Protein AF-W2SN50-F1 (afdb_monomer)

pLDDT: mean 76.22, std 21.52, range [26.75, 98.44]

InterPro domains:
  IPR005049 STELLO-like [PF03385] (80-243)
  IPR005049 STELLO-like [PTHR31362] (1-244)

Mean predicted aligned error: 12.74 Å

Structure (mmCIF, N/CA/C/O backbone):
data_AF-W2SN50-F1
#
_entry.id   AF-W2SN50-F1
#
loop_
_atom_site.group_PDB
_atom_site.id
_atom_site.type_symbol
_atom_site.label_atom_id
_atom_site.label_alt_id
_atom_site.label_comp_id
_atom_site.label_asym_id
_atom_site.label_entity_id
_atom_site.label_seq_id
_atom_site.pdbx_PDB_ins_code
_atom_site.Cartn_x
_atom_site.Cartn_y
_atom_site.Cartn_z
_atom_site.occupancy
_atom_site.B_iso_or_equiv
_atom_site.auth_seq_id
_atom_site.auth_comp_id
_atom_site.auth_asym_id
_atom_site.auth_atom_id
_atom_site.pdbx_PDB_model_num
ATOM 1 N N . MET A 1 1 ? -1.453 -22.561 1.291 1.00 50.31 1 MET A N 1
ATOM 2 C CA . MET A 1 1 ? -1.388 -21.129 1.675 1.00 50.31 1 MET A CA 1
ATOM 3 C C . MET A 1 1 ? -2.471 -20.395 0.893 1.00 50.31 1 MET A C 1
ATOM 5 O O . MET A 1 1 ? -2.644 -20.734 -0.270 1.00 50.31 1 MET A O 1
ATOM 9 N N . ARG A 1 2 ? -3.236 -19.477 1.503 1.00 63.59 2 ARG A N 1
ATOM 10 C CA . ARG A 1 2 ? -4.243 -18.681 0.771 1.00 63.59 2 ARG A CA 1
ATOM 11 C C . ARG A 1 2 ? -3.550 -17.721 -0.207 1.00 63.59 2 ARG A C 1
ATOM 13 O O . ARG A 1 2 ? -2.436 -17.273 0.063 1.00 63.59 2 ARG A O 1
ATOM 20 N N . THR A 1 3 ? -4.190 -17.452 -1.341 1.00 82.56 3 THR A N 1
ATOM 21 C CA . THR A 1 3 ? -3.720 -16.479 -2.337 1.00 82.56 3 THR A CA 1
ATOM 22 C C . THR A 1 3 ? -3.660 -15.084 -1.720 1.00 82.56 3 THR A C 1
ATOM 24 O O . THR A 1 3 ? -4.579 -14.706 -0.994 1.00 82.56 3 THR A O 1
ATOM 27 N N . ALA A 1 4 ? -2.594 -14.331 -2.006 1.00 89.31 4 ALA A N 1
ATOM 28 C CA . ALA A 1 4 ? -2.445 -12.954 -1.544 1.00 89.31 4 ALA A CA 1
ATOM 29 C C . ALA A 1 4 ? -3.613 -12.077 -2.027 1.00 89.31 4 ALA A C 1
ATOM 31 O O . ALA A 1 4 ? -4.100 -12.228 -3.154 1.00 89.31 4 ALA A O 1
ATOM 32 N N . VAL A 1 5 ? -4.072 -11.170 -1.163 1.00 93.75 5 VAL A N 1
ATOM 33 C CA . VAL A 1 5 ? -5.227 -10.300 -1.450 1.00 93.75 5 VAL A CA 1
ATOM 34 C C . VAL A 1 5 ? -4.862 -9.093 -2.298 1.00 93.75 5 VAL A C 1
ATOM 36 O O . VAL A 1 5 ? -5.756 -8.491 -2.883 1.00 93.75 5 VAL A O 1
ATOM 39 N N . VAL A 1 6 ? -3.576 -8.765 -2.387 1.00 96.00 6 VAL A N 1
ATOM 40 C CA . VAL A 1 6 ? -3.037 -7.826 -3.369 1.00 96.00 6 VAL A CA 1
ATOM 41 C C . VAL A 1 6 ? -1.980 -8.558 -4.174 1.00 96.00 6 VAL A C 1
ATOM 43 O O . VAL A 1 6 ? -1.107 -9.221 -3.609 1.00 96.00 6 VAL A O 1
ATOM 46 N N . GLN A 1 7 ? -2.100 -8.482 -5.490 1.00 94.50 7 GLN A N 1
ATOM 47 C CA . GLN A 1 7 ? -1.254 -9.203 -6.429 1.00 94.50 7 GLN A CA 1
ATOM 48 C C . GLN A 1 7 ? -0.756 -8.203 -7.455 1.00 94.50 7 GLN A C 1
ATOM 50 O O . GLN A 1 7 ? -1.551 -7.700 -8.241 1.00 94.50 7 GLN A O 1
ATOM 55 N N . HIS A 1 8 ? 0.530 -7.897 -7.421 1.00 94.69 8 HIS A N 1
ATOM 56 C CA . HIS A 1 8 ? 1.171 -7.017 -8.383 1.00 94.69 8 HIS A CA 1
ATOM 57 C C . HIS A 1 8 ? 1.949 -7.873 -9.382 1.00 94.69 8 HIS A C 1
ATOM 59 O O . HIS A 1 8 ? 2.772 -8.694 -8.978 1.00 94.69 8 HIS A O 1
ATOM 65 N N . GLY A 1 9 ? 1.650 -7.748 -10.670 1.00 92.00 9 GLY A N 1
ATOM 66 C CA . GLY A 1 9 ? 2.419 -8.397 -11.727 1.00 92.00 9 GLY A CA 1
ATOM 67 C C . GLY A 1 9 ? 3.546 -7.487 -12.196 1.00 92.00 9 GLY A C 1
ATOM 68 O O . GLY A 1 9 ? 3.322 -6.302 -12.430 1.00 92.00 9 GLY A O 1
ATOM 69 N N . LEU A 1 10 ? 4.742 -8.041 -12.381 1.00 89.81 10 LEU A N 1
ATOM 70 C CA . LEU A 1 10 ? 5.838 -7.286 -12.982 1.00 89.81 10 LEU A CA 1
ATOM 71 C C . LEU A 1 10 ? 5.524 -6.930 -14.446 1.00 89.81 10 LE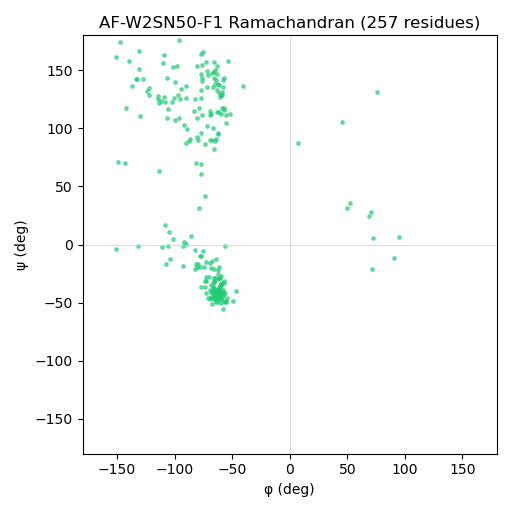U A C 1
ATOM 73 O O . LEU A 1 10 ? 4.707 -7.569 -15.116 1.00 89.81 10 LEU A O 1
ATOM 77 N N . ILE A 1 11 ? 6.178 -5.888 -14.945 1.00 87.19 11 ILE A N 1
ATOM 78 C CA . ILE A 1 11 ? 5.966 -5.364 -16.294 1.00 87.19 11 ILE A CA 1
ATOM 79 C C . ILE A 1 11 ? 7.299 -5.394 -17.042 1.00 87.19 11 ILE A C 1
ATOM 81 O O . ILE A 1 11 ? 8.335 -5.023 -16.499 1.00 87.19 11 ILE A O 1
ATOM 85 N N . HIS A 1 12 ? 7.273 -5.865 -18.286 1.00 84.81 12 HIS A N 1
ATOM 86 C CA . HIS A 1 12 ? 8.409 -5.800 -19.206 1.00 84.81 12 HIS A CA 1
ATOM 87 C C . HIS A 1 12 ? 8.532 -4.409 -19.855 1.00 84.81 12 HIS A C 1
ATOM 89 O O . HIS A 1 12 ? 7.517 -3.739 -20.080 1.00 84.81 12 HIS A O 1
ATOM 95 N N . ASN A 1 13 ? 9.753 -4.050 -20.259 1.00 74.88 13 ASN A N 1
ATOM 96 C CA . ASN A 1 13 ? 10.161 -2.866 -21.037 1.00 74.88 13 ASN A CA 1
ATOM 97 C C . ASN A 1 13 ? 10.105 -1.501 -20.326 1.00 74.88 13 ASN A C 1
ATOM 99 O O . ASN A 1 13 ? 10.689 -0.521 -20.778 1.00 74.88 13 ASN A O 1
ATOM 103 N N . ASP A 1 14 ? 9.330 -1.388 -19.259 1.00 73.19 14 ASP A N 1
ATOM 104 C CA . ASP A 1 14 ? 9.320 -0.214 -18.388 1.00 73.19 14 ASP A CA 1
ATOM 105 C C . ASP A 1 14 ? 8.984 -0.728 -16.992 1.00 73.19 14 ASP A C 1
ATOM 107 O O . ASP A 1 14 ? 7.831 -0.632 -16.558 1.00 73.19 14 ASP A O 1
ATOM 111 N N . PRO A 1 15 ? 9.936 -1.442 -16.367 1.00 71.88 15 PRO A N 1
ATOM 112 C CA . PRO A 1 15 ? 9.669 -2.133 -15.126 1.00 71.88 15 PRO A CA 1
ATOM 113 C C . PRO A 1 15 ? 9.368 -1.127 -14.015 1.00 71.88 15 PRO A C 1
ATOM 115 O O . PRO A 1 15 ? 9.912 -0.022 -13.985 1.00 71.88 15 PRO A O 1
ATOM 118 N N . ASP A 1 16 ? 8.515 -1.532 -13.076 1.00 72.75 16 ASP A N 1
ATOM 119 C CA . ASP A 1 16 ? 8.100 -0.721 -11.927 1.00 72.75 16 ASP A CA 1
ATOM 120 C C . ASP A 1 16 ? 9.194 -0.678 -10.848 1.00 72.75 16 ASP A C 1
ATOM 122 O O . ASP A 1 16 ? 9.028 -1.131 -9.716 1.00 72.75 16 ASP A O 1
ATOM 126 N N . VAL A 1 17 ? 10.350 -0.159 -11.246 1.00 75.88 17 VAL A N 1
ATOM 127 C CA . VAL A 1 17 ? 11.553 0.029 -10.436 1.00 75.88 17 VAL A CA 1
ATOM 128 C C . VAL A 1 17 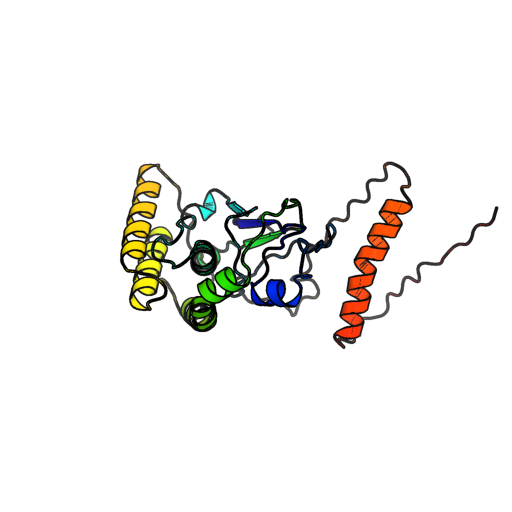? 11.765 1.513 -10.159 1.00 75.88 17 VAL A C 1
ATOM 130 O O . VAL A 1 17 ? 11.164 2.386 -10.795 1.00 75.88 17 VAL A O 1
ATOM 133 N N . ASP A 1 18 ? 12.590 1.813 -9.161 1.00 76.38 18 ASP A N 1
ATOM 134 C CA . ASP A 1 18 ? 12.780 3.184 -8.717 1.00 76.38 18 ASP A CA 1
ATOM 135 C C . ASP A 1 18 ? 13.392 4.074 -9.825 1.00 76.38 18 ASP A C 1
ATOM 137 O O . ASP A 1 18 ? 14.101 3.592 -10.718 1.00 76.38 18 ASP A O 1
ATOM 141 N N . PRO A 1 19 ? 13.142 5.396 -9.793 1.00 77.00 19 PRO A N 1
ATOM 142 C CA . PRO A 1 19 ? 13.662 6.298 -10.810 1.00 77.00 19 PRO A CA 1
ATOM 143 C C . PRO A 1 19 ? 15.189 6.348 -10.863 1.00 77.00 19 PRO A C 1
ATOM 145 O O . PRO A 1 19 ? 15.722 6.669 -11.918 1.00 77.00 19 PRO A O 1
ATOM 148 N N . ILE A 1 20 ? 15.906 6.041 -9.771 1.00 80.81 20 ILE A N 1
ATOM 149 C CA . ILE A 1 20 ? 17.376 6.016 -9.782 1.00 80.81 20 ILE A CA 1
ATOM 150 C C . ILE A 1 20 ? 17.840 4.839 -10.636 1.00 80.81 20 ILE A C 1
ATOM 152 O O . ILE A 1 20 ? 18.677 5.031 -11.515 1.00 80.81 20 ILE A O 1
ATOM 156 N N . PHE A 1 21 ? 17.260 3.653 -10.447 1.00 80.62 21 PHE A N 1
ATOM 157 C CA . PHE A 1 21 ? 17.523 2.501 -11.301 1.00 80.62 21 PHE A CA 1
ATOM 158 C C . PHE A 1 21 ? 17.252 2.840 -12.770 1.00 80.62 21 PHE A C 1
ATOM 160 O O . PHE A 1 21 ? 18.136 2.651 -13.606 1.00 80.62 21 PHE A O 1
ATOM 167 N N . ARG A 1 22 ? 16.087 3.425 -13.081 1.00 77.88 22 ARG A N 1
ATOM 168 C CA . ARG A 1 22 ? 15.735 3.817 -14.459 1.00 77.88 22 ARG A CA 1
ATOM 169 C C . ARG A 1 22 ? 16.701 4.859 -15.020 1.00 77.88 22 ARG A C 1
ATOM 171 O O . ARG A 1 22 ? 17.106 4.736 -16.164 1.00 77.88 22 ARG A O 1
ATOM 178 N N . LEU A 1 23 ? 17.129 5.849 -14.235 1.00 78.44 23 LEU A N 1
ATOM 179 C CA . LEU A 1 23 ? 18.115 6.852 -14.662 1.00 78.44 23 LEU A CA 1
ATOM 180 C C . LEU A 1 23 ? 19.499 6.249 -14.931 1.00 78.44 23 LEU A C 1
ATOM 182 O O . LEU A 1 23 ? 20.178 6.681 -15.860 1.00 78.44 23 LEU A O 1
ATOM 186 N N . LEU A 1 24 ? 19.919 5.265 -14.132 1.00 79.38 24 LEU A N 1
ATOM 187 C CA . LEU A 1 24 ? 21.201 4.579 -14.306 1.00 79.38 24 LEU A CA 1
ATOM 188 C C . LEU A 1 24 ? 21.209 3.637 -15.521 1.00 79.38 24 LEU A C 1
ATOM 190 O O . LEU A 1 24 ? 22.271 3.434 -16.106 1.00 79.38 24 LEU A O 1
ATOM 194 N N . HIS A 1 25 ? 20.047 3.094 -15.902 1.00 73.56 25 HIS A N 1
ATOM 195 C CA . HIS A 1 25 ? 19.907 2.090 -16.967 1.00 73.56 25 HIS A CA 1
ATOM 196 C C . HIS A 1 25 ? 19.199 2.610 -18.226 1.00 73.56 25 HIS A C 1
ATOM 198 O O . HIS A 1 25 ? 19.095 1.889 -19.216 1.00 73.56 25 HIS A O 1
ATOM 204 N N . ALA A 1 26 ? 18.749 3.867 -18.237 1.00 67.62 26 ALA A N 1
ATOM 205 C CA . ALA A 1 26 ? 18.189 4.499 -19.421 1.00 67.62 26 ALA A CA 1
ATOM 206 C C . ALA A 1 26 ? 19.283 4.677 -20.479 1.00 67.62 26 ALA A C 1
ATOM 208 O O . ALA A 1 26 ? 20.076 5.624 -20.441 1.00 67.62 26 ALA A O 1
ATOM 209 N N . GLU A 1 27 ? 19.312 3.788 -21.471 1.00 58.53 27 GLU A N 1
ATOM 210 C CA . GLU A 1 27 ? 20.026 4.080 -22.705 1.00 58.53 27 GLU A CA 1
ATOM 211 C C . GLU A 1 27 ? 19.443 5.359 -23.314 1.00 58.53 27 GLU A C 1
ATOM 213 O O . GLU A 1 27 ? 18.230 5.553 -23.375 1.00 58.53 27 GLU A O 1
ATOM 218 N N . LYS A 1 28 ? 20.317 6.265 -23.767 1.00 52.34 28 LYS A N 1
ATOM 219 C CA . LYS A 1 28 ? 19.990 7.665 -24.097 1.00 52.34 28 LYS A CA 1
ATOM 220 C C . LYS A 1 28 ? 18.870 7.893 -25.133 1.00 52.34 28 LYS A C 1
ATOM 222 O O . LYS A 1 28 ? 18.598 9.059 -25.415 1.00 52.34 28 LYS A O 1
ATOM 227 N N . LYS A 1 29 ? 18.238 6.870 -25.728 1.00 50.19 29 LYS A N 1
ATOM 228 C CA . LYS A 1 29 ? 17.191 7.036 -26.759 1.00 50.19 29 LYS A CA 1
ATOM 229 C C . LYS A 1 29 ? 16.113 5.951 -26.864 1.00 50.19 29 LYS A C 1
ATOM 231 O O . LYS A 1 29 ? 15.200 6.140 -27.666 1.00 50.19 29 LYS A O 1
ATOM 236 N N . THR A 1 30 ? 16.155 4.866 -26.106 1.00 48.84 30 THR A N 1
ATOM 237 C CA . THR A 1 30 ? 15.174 3.779 -26.243 1.00 48.84 30 THR A CA 1
ATOM 238 C C . THR A 1 30 ? 14.673 3.372 -24.875 1.00 48.84 30 THR A C 1
ATOM 240 O O . THR A 1 30 ? 15.417 3.387 -23.900 1.00 48.84 30 THR A O 1
ATOM 243 N N . SER A 1 31 ? 13.381 3.060 -24.808 1.00 54.06 31 SER A N 1
ATOM 244 C CA . SER A 1 31 ? 12.810 2.306 -23.698 1.00 54.06 31 SER A CA 1
ATOM 245 C C . SER A 1 31 ? 13.745 1.186 -23.289 1.00 54.06 31 SER A C 1
ATOM 247 O O . SER A 1 31 ? 14.304 0.532 -24.169 1.00 54.06 31 SER A O 1
ATOM 249 N N . THR A 1 32 ? 13.935 0.993 -21.990 1.00 56.50 32 THR A N 1
ATOM 250 C CA . THR A 1 32 ? 14.772 -0.096 -21.510 1.00 56.50 32 THR A CA 1
ATOM 251 C C . THR A 1 32 ? 14.169 -1.403 -22.028 1.00 56.50 32 THR A C 1
ATOM 253 O O . THR A 1 32 ? 13.038 -1.727 -21.699 1.00 56.50 32 THR A O 1
ATOM 256 N N . ASP A 1 33 ? 14.875 -2.173 -22.861 1.00 64.50 33 ASP A N 1
ATOM 257 C CA . ASP A 1 33 ? 14.455 -3.537 -23.252 1.00 64.50 33 ASP A CA 1
ATOM 258 C C . ASP A 1 33 ? 14.677 -4.514 -22.075 1.00 64.50 33 ASP A C 1
ATOM 260 O O . ASP A 1 33 ? 15.193 -5.624 -22.206 1.00 64.50 33 ASP A O 1
ATOM 264 N N . GLU A 1 34 ? 14.337 -4.063 -20.869 1.00 71.69 34 GLU A N 1
ATOM 265 C CA . GLU A 1 34 ? 14.484 -4.810 -19.638 1.00 71.69 34 GLU A CA 1
ATOM 266 C C . GLU A 1 34 ? 13.340 -5.805 -19.521 1.00 71.69 34 GLU A C 1
ATOM 268 O O . GLU A 1 34 ? 12.156 -5.460 -19.421 1.00 71.69 34 GLU A O 1
ATOM 273 N N . GLU A 1 35 ? 13.714 -7.079 -19.515 1.00 79.94 35 GLU A N 1
ATOM 274 C CA . GLU A 1 35 ? 12.786 -8.176 -19.345 1.00 79.94 35 GLU A CA 1
ATOM 275 C C . GLU A 1 35 ? 13.053 -8.914 -18.034 1.00 79.94 35 GLU A C 1
ATOM 277 O O . GLU A 1 35 ? 14.165 -9.363 -17.755 1.00 79.94 35 GLU A O 1
ATOM 282 N N . PHE A 1 36 ? 12.004 -9.084 -17.228 1.00 81.19 36 PHE A N 1
ATOM 283 C CA . PHE A 1 36 ? 12.056 -9.981 -16.081 1.00 81.19 36 PHE A CA 1
ATOM 284 C C . PHE A 1 36 ? 11.948 -11.444 -16.522 1.00 81.19 36 PHE A C 1
ATOM 286 O O . PHE A 1 36 ? 11.352 -11.777 -17.546 1.00 81.19 36 PHE A O 1
ATOM 293 N N . ASN A 1 37 ? 12.481 -12.347 -15.703 1.00 80.75 37 ASN A N 1
ATOM 294 C CA . ASN A 1 37 ? 12.351 -13.778 -15.939 1.00 80.75 37 ASN A CA 1
ATOM 295 C C . ASN A 1 37 ? 10.893 -14.234 -15.720 1.00 80.75 37 ASN A C 1
ATOM 297 O O . ASN A 1 37 ? 10.392 -14.220 -14.596 1.00 80.75 37 ASN A O 1
ATOM 301 N N . VAL A 1 38 ? 10.232 -14.693 -16.786 1.00 81.44 38 VAL A N 1
ATOM 302 C CA . VAL A 1 38 ? 8.859 -15.242 -16.758 1.00 81.44 38 VAL A CA 1
ATOM 303 C C . VAL A 1 38 ? 8.720 -16.503 -15.897 1.00 81.44 38 VAL A C 1
ATOM 305 O O . VAL A 1 38 ? 7.628 -16.815 -15.433 1.00 81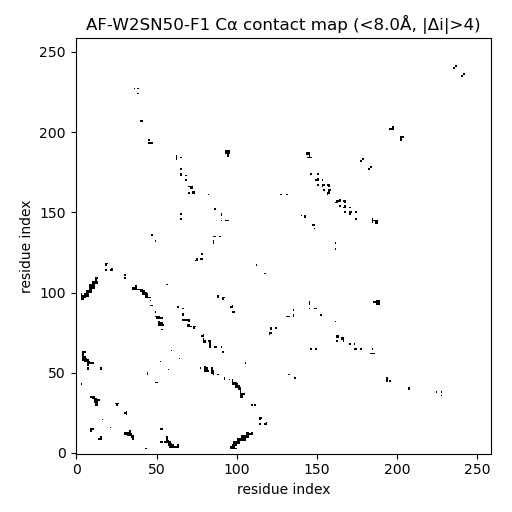.44 38 VAL A O 1
ATOM 308 N N . MET A 1 39 ? 9.824 -17.214 -15.652 1.00 78.12 39 MET A N 1
ATOM 309 C CA . MET A 1 39 ? 9.889 -18.403 -14.799 1.00 78.12 39 MET A CA 1
ATOM 310 C C . MET A 1 39 ? 10.244 -18.072 -13.342 1.00 78.12 39 MET A C 1
ATOM 312 O O . MET A 1 39 ? 10.409 -18.993 -12.537 1.00 78.12 39 MET A O 1
ATOM 316 N N . ALA A 1 40 ? 10.403 -16.789 -12.989 1.00 77.94 40 ALA A N 1
ATOM 317 C CA . ALA A 1 40 ? 10.666 -16.398 -11.610 1.00 77.94 40 ALA A CA 1
ATOM 318 C C . ALA A 1 40 ? 9.551 -16.922 -10.683 1.00 77.94 40 ALA A C 1
ATOM 320 O O . ALA A 1 40 ? 8.384 -16.973 -11.070 1.00 77.94 40 ALA A O 1
ATOM 321 N N . PRO A 1 41 ? 9.862 -17.346 -9.451 1.00 78.06 41 PRO A N 1
ATOM 322 C CA . PRO A 1 41 ? 8.819 -17.702 -8.502 1.00 78.06 41 PRO A CA 1
ATOM 323 C C . PRO A 1 41 ? 8.074 -16.447 -8.031 1.00 78.06 41 PRO A C 1
ATOM 325 O O . PRO A 1 41 ? 8.668 -15.387 -7.843 1.00 78.06 41 PRO A O 1
ATOM 328 N N . THR A 1 42 ? 6.772 -16.579 -7.766 1.00 83.38 42 THR A N 1
ATOM 329 C CA . THR A 1 42 ? 6.000 -15.535 -7.078 1.00 83.38 42 THR A CA 1
ATOM 330 C C . THR A 1 42 ? 6.602 -15.253 -5.702 1.00 83.38 42 THR A C 1
ATOM 332 O O . THR A 1 42 ? 6.744 -16.166 -4.883 1.00 83.38 42 THR A O 1
ATOM 335 N N . VAL A 1 43 ? 6.870 -13.982 -5.412 1.00 86.94 43 VAL A N 1
ATOM 336 C CA . VAL A 1 43 ? 7.348 -13.531 -4.100 1.00 86.94 43 VAL A CA 1
ATOM 337 C C . VAL A 1 43 ? 6.154 -13.072 -3.276 1.00 86.94 43 VAL A C 1
ATOM 339 O O . VAL A 1 43 ? 5.389 -12.220 -3.713 1.00 86.94 43 VAL A O 1
ATOM 342 N N . VAL A 1 44 ? 5.972 -13.629 -2.080 1.00 87.44 44 VAL A N 1
ATOM 343 C CA . VAL A 1 44 ? 4.912 -13.210 -1.150 1.00 87.44 44 VAL A CA 1
ATOM 344 C C . VAL A 1 44 ? 5.564 -12.549 0.048 1.00 87.44 44 VAL A C 1
ATOM 346 O O . VAL A 1 44 ? 6.395 -13.167 0.709 1.00 87.44 44 VAL A O 1
ATOM 349 N N . LEU A 1 45 ? 5.177 -11.310 0.333 1.00 86.38 45 LEU A N 1
ATOM 350 C CA . LEU A 1 45 ? 5.717 -10.579 1.469 1.00 86.38 45 LEU A CA 1
ATOM 351 C C . LEU A 1 45 ? 5.076 -11.076 2.758 1.00 86.38 45 LEU A C 1
ATOM 353 O O . LEU A 1 45 ? 3.852 -11.139 2.869 1.00 86.38 45 LEU A O 1
ATOM 357 N N . GLY A 1 46 ? 5.918 -11.458 3.713 1.00 81.62 46 GLY A N 1
ATOM 358 C CA . GLY A 1 46 ? 5.480 -11.799 5.058 1.00 81.62 46 GLY A CA 1
ATOM 359 C C . GLY A 1 46 ? 5.166 -10.550 5.877 1.00 81.62 46 GLY A C 1
ATOM 360 O O . GLY A 1 46 ? 5.600 -9.441 5.567 1.00 81.62 46 GLY A O 1
ATOM 361 N N . LYS A 1 47 ? 4.446 -10.743 6.981 1.00 83.38 47 LYS A N 1
ATOM 362 C CA . LYS A 1 47 ? 4.162 -9.671 7.937 1.00 83.38 47 LYS A CA 1
ATOM 363 C C . LYS A 1 47 ? 5.462 -9.074 8.482 1.00 83.38 47 LYS A C 1
ATOM 365 O O . LYS A 1 47 ? 6.339 -9.800 8.939 1.00 83.38 47 LYS A O 1
ATOM 370 N N . GLY A 1 48 ? 5.545 -7.745 8.457 1.00 83.81 48 GLY A N 1
ATOM 371 C CA . GLY A 1 48 ? 6.743 -6.989 8.844 1.00 83.81 48 GLY A CA 1
ATOM 372 C C . GLY A 1 48 ? 7.702 -6.711 7.682 1.00 83.81 48 GLY A C 1
ATOM 373 O O . GLY A 1 48 ? 8.580 -5.866 7.813 1.00 83.81 48 GLY A O 1
ATOM 374 N N . THR A 1 49 ? 7.506 -7.344 6.525 1.00 88.81 49 THR A N 1
ATOM 375 C CA . THR A 1 49 ? 8.218 -7.007 5.291 1.00 88.81 49 THR A CA 1
ATOM 376 C C . THR A 1 49 ? 7.380 -6.034 4.473 1.00 88.81 49 THR A C 1
ATOM 378 O O . THR A 1 49 ? 6.183 -6.247 4.294 1.00 88.81 49 THR A O 1
ATOM 381 N N . TYR A 1 50 ? 8.004 -4.973 3.966 1.00 91.19 50 TYR A N 1
ATOM 382 C CA . TYR A 1 50 ? 7.332 -3.975 3.145 1.00 91.19 50 TYR A CA 1
ATOM 383 C C . TYR A 1 50 ? 8.040 -3.823 1.803 1.00 91.19 50 TYR A C 1
ATOM 385 O O . TYR A 1 50 ? 9.252 -3.635 1.766 1.00 91.19 50 TYR A O 1
ATOM 393 N N . SER A 1 51 ? 7.276 -3.839 0.716 1.00 92.00 51 SER A N 1
ATOM 394 C CA . SER A 1 51 ? 7.720 -3.354 -0.592 1.00 92.00 51 SER A CA 1
ATOM 395 C C . SER A 1 51 ? 6.592 -2.546 -1.219 1.00 92.00 51 SER A C 1
ATOM 397 O O . SER A 1 51 ? 5.431 -2.956 -1.111 1.00 92.00 51 SER A O 1
ATOM 399 N N . PRO A 1 52 ? 6.866 -1.385 -1.822 1.00 91.81 52 PRO A N 1
ATOM 400 C CA . PRO A 1 52 ? 5.830 -0.646 -2.516 1.00 91.81 52 PRO A CA 1
ATOM 401 C C . PRO A 1 52 ? 5.439 -1.321 -3.834 1.00 91.81 52 PRO A C 1
ATOM 403 O O . PRO A 1 52 ? 6.207 -2.082 -4.415 1.00 91.81 52 PRO A O 1
ATOM 406 N N . TRP A 1 53 ? 4.227 -1.035 -4.298 1.00 91.69 53 TRP A N 1
ATOM 407 C CA . TRP A 1 53 ? 3.742 -1.399 -5.629 1.00 91.69 53 TRP A CA 1
ATOM 408 C C . TRP A 1 53 ? 2.927 -0.238 -6.191 1.00 91.69 53 TRP A C 1
ATOM 410 O O . TRP A 1 53 ? 2.402 0.590 -5.443 1.00 91.69 53 TRP A O 1
ATOM 420 N N . ASN A 1 54 ? 2.780 -0.169 -7.506 1.00 88.31 54 ASN A N 1
ATOM 421 C CA . ASN A 1 54 ? 1.921 0.838 -8.114 1.00 88.31 54 ASN A CA 1
ATOM 422 C C . ASN A 1 54 ? 0.521 0.281 -8.415 1.00 88.31 54 ASN A C 1
ATOM 424 O O . ASN A 1 54 ? 0.219 -0.897 -8.212 1.00 88.31 54 ASN A O 1
ATOM 428 N N . SER A 1 55 ? -0.369 1.140 -8.892 1.00 88.69 55 SER A N 1
ATOM 429 C CA . SER A 1 55 ? -1.716 0.729 -9.291 1.00 88.69 55 SER A CA 1
ATOM 430 C C . SER A 1 55 ? -1.756 0.028 -10.658 1.00 88.69 55 SER A C 1
ATOM 432 O O . SER A 1 55 ? -2.787 -0.539 -11.021 1.00 88.69 55 SER A O 1
ATOM 434 N N . GLN A 1 56 ? -0.660 0.043 -11.421 1.00 87.06 56 GLN A N 1
ATOM 435 C CA . GLN A 1 56 ? -0.562 -0.648 -12.703 1.00 87.06 56 GLN A CA 1
ATOM 436 C C . GLN A 1 56 ? -0.377 -2.147 -12.471 1.00 87.06 56 GLN A C 1
ATOM 438 O O . GLN A 1 56 ? 0.299 -2.573 -11.542 1.00 87.06 56 GLN A O 1
ATOM 443 N N . ASN A 1 57 ? -1.030 -2.959 -13.304 1.00 92.00 57 ASN A N 1
ATOM 444 C CA . ASN A 1 57 ? -0.932 -4.419 -13.241 1.00 92.00 57 ASN A CA 1
ATOM 445 C C . ASN A 1 57 ? -1.147 -5.019 -11.830 1.00 92.00 57 ASN A C 1
ATOM 447 O O . ASN A 1 57 ? -0.567 -6.046 -11.475 1.00 92.00 57 ASN A O 1
ATOM 451 N N . THR A 1 58 ? -1.986 -4.368 -11.016 1.00 94.25 58 THR A N 1
ATOM 452 C CA . THR A 1 58 ? -2.271 -4.787 -9.642 1.00 94.25 58 THR A CA 1
ATOM 453 C C . THR A 1 58 ? -3.720 -5.232 -9.506 1.00 94.25 58 THR A C 1
ATOM 455 O O . THR A 1 58 ? -4.658 -4.468 -9.732 1.00 94.25 58 THR A O 1
ATOM 458 N N . LEU A 1 59 ? -3.910 -6.476 -9.077 1.00 94.69 59 LEU A N 1
ATOM 459 C CA . LEU A 1 59 ? -5.205 -7.052 -8.752 1.00 94.69 59 LEU A CA 1
ATOM 460 C C . LEU A 1 59 ? -5.456 -6.975 -7.243 1.00 94.69 59 LEU A C 1
ATOM 462 O O . LEU A 1 59 ? -4.661 -7.454 -6.431 1.00 94.69 59 LEU A O 1
ATOM 466 N N . PHE A 1 60 ? -6.618 -6.437 -6.876 1.00 95.31 60 PHE A N 1
ATOM 467 C CA . PHE A 1 60 ? -7.094 -6.389 -5.498 1.00 95.31 60 PHE A CA 1
ATOM 468 C C . PHE A 1 60 ? -8.255 -7.363 -5.309 1.00 95.31 60 PHE A C 1
ATOM 470 O O . PHE A 1 60 ? -9.296 -7.269 -5.960 1.00 95.31 60 PHE A O 1
ATOM 477 N N . SER A 1 61 ? -8.103 -8.293 -4.372 1.00 95.25 61 SER A N 1
ATOM 478 C CA . SER A 1 61 ? -9.213 -9.093 -3.868 1.00 95.25 61 SER A CA 1
ATOM 479 C C . SER A 1 61 ? -10.210 -8.194 -3.145 1.00 95.25 61 SER A C 1
ATOM 481 O O . SER A 1 61 ? -9.816 -7.231 -2.485 1.00 95.25 61 SER A O 1
ATOM 483 N N . ARG A 1 62 ? -11.495 -8.579 -3.158 1.00 95.44 62 ARG A N 1
ATOM 484 C CA . ARG A 1 62 ? -12.557 -7.886 -2.413 1.00 95.44 62 ARG A CA 1
ATOM 485 C C . ARG A 1 62 ? -12.137 -7.584 -0.977 1.00 95.44 62 ARG A C 1
ATOM 487 O O . ARG A 1 62 ? -12.384 -6.490 -0.508 1.00 95.44 62 ARG A O 1
ATOM 494 N N . ARG A 1 63 ? -11.434 -8.505 -0.308 1.00 94.50 63 ARG A N 1
ATOM 495 C CA . ARG A 1 63 ? -10.984 -8.354 1.089 1.00 94.50 63 ARG A CA 1
ATOM 496 C C . ARG A 1 63 ? -10.030 -7.175 1.324 1.00 94.50 63 ARG A C 1
ATOM 498 O O . ARG A 1 63 ? -9.900 -6.759 2.468 1.00 94.50 63 ARG A O 1
ATOM 505 N N . ALA A 1 64 ? -9.391 -6.645 0.283 1.00 96.44 64 ALA A N 1
ATOM 506 C CA . ALA A 1 64 ? -8.477 -5.508 0.347 1.00 96.44 64 ALA A CA 1
ATOM 507 C C . ALA A 1 64 ? -9.117 -4.183 -0.111 1.00 96.44 64 ALA A C 1
ATOM 509 O O . ALA A 1 64 ? -8.436 -3.168 -0.168 1.00 96.44 64 ALA A O 1
ATOM 510 N N . PHE A 1 65 ? -10.418 -4.132 -0.427 1.00 97.44 65 PHE A N 1
ATOM 511 C CA . PHE A 1 65 ? -11.024 -2.918 -1.001 1.00 97.44 65 PHE A CA 1
ATOM 512 C C . PHE A 1 65 ? -10.933 -1.688 -0.093 1.00 97.44 65 PHE A C 1
ATOM 514 O O . PHE A 1 65 ? -10.800 -0.560 -0.563 1.00 97.44 65 PHE A O 1
ATOM 521 N N . PHE A 1 66 ? -10.909 -1.895 1.220 1.00 97.38 66 PHE A N 1
ATOM 522 C CA . PHE A 1 66 ? -10.723 -0.815 2.185 1.00 97.38 66 PHE A CA 1
ATOM 523 C C . PHE A 1 66 ? -9.352 -0.116 2.095 1.00 97.38 66 PHE A C 1
ATOM 525 O O . PHE A 1 66 ? -9.203 0.972 2.641 1.00 97.38 66 PHE A O 1
ATOM 532 N N . THR A 1 67 ? -8.387 -0.678 1.358 1.00 97.19 67 THR A N 1
ATOM 533 C CA . THR A 1 67 ? -7.058 -0.093 1.122 1.00 97.19 67 THR A CA 1
ATOM 534 C C . THR A 1 67 ? -6.886 0.506 -0.282 1.00 97.19 67 THR A C 1
ATOM 536 O O . THR A 1 67 ? -5.760 0.803 -0.675 1.00 97.19 67 THR A O 1
ATOM 539 N N . LEU A 1 68 ? -7.964 0.648 -1.066 1.00 96.25 68 LEU A N 1
ATOM 540 C CA . LEU A 1 68 ? -7.916 1.159 -2.448 1.00 96.25 68 LEU A CA 1
ATOM 541 C C . LEU A 1 68 ? -7.787 2.682 -2.562 1.00 96.25 68 LEU A C 1
ATOM 543 O O . LEU A 1 68 ? -7.587 3.192 -3.661 1.00 96.25 68 LEU A O 1
ATOM 547 N N . TYR A 1 69 ? -7.924 3.411 -1.456 1.00 96.12 69 TYR A N 1
ATOM 548 C CA . TYR A 1 69 ? -7.811 4.863 -1.470 1.00 96.12 69 TYR A CA 1
ATOM 549 C C . TYR A 1 69 ? -6.426 5.308 -1.965 1.00 96.12 69 TYR A C 1
ATOM 551 O O . TYR A 1 69 ? -5.409 4.882 -1.418 1.00 96.12 69 TYR A O 1
ATOM 559 N N . LEU A 1 70 ? -6.396 6.189 -2.966 1.00 95.56 70 LEU A N 1
ATOM 560 C CA . LEU A 1 70 ? -5.178 6.840 -3.440 1.00 95.56 70 LEU A CA 1
ATOM 561 C C . LEU A 1 70 ? -5.086 8.257 -2.858 1.00 95.56 70 LEU A C 1
ATOM 563 O O . LEU A 1 70 ? -6.033 9.028 -3.029 1.00 95.56 70 LEU A O 1
ATOM 567 N N . PRO A 1 71 ? -3.969 8.615 -2.197 1.00 94.88 71 PRO A N 1
ATOM 568 C CA . PRO A 1 71 ? -3.789 9.943 -1.628 1.00 94.88 71 PRO A CA 1
ATOM 569 C C . PRO A 1 71 ? -3.857 11.058 -2.673 1.00 94.88 71 PRO A C 1
ATOM 571 O O . PRO A 1 71 ? -3.141 11.023 -3.671 1.00 94.88 71 PRO A O 1
ATOM 574 N N . ILE A 1 72 ? -4.682 12.072 -2.415 1.00 95.81 72 ILE A N 1
ATOM 575 C CA . ILE A 1 72 ? -4.911 13.216 -3.309 1.00 95.81 72 ILE A CA 1
ATOM 576 C C . ILE A 1 72 ? -3.995 14.400 -3.004 1.00 95.81 72 ILE A C 1
ATOM 578 O O . ILE A 1 72 ? -3.852 15.283 -3.844 1.00 95.81 72 ILE A O 1
ATOM 582 N N . THR A 1 73 ? -3.388 14.449 -1.813 1.00 94.75 73 THR A N 1
ATOM 583 C CA . THR A 1 73 ? -2.420 15.508 -1.472 1.00 94.75 73 THR A CA 1
ATOM 584 C C . THR A 1 73 ? -0.976 15.118 -1.782 1.00 94.75 73 THR A C 1
ATOM 586 O O . THR A 1 73 ? -0.064 15.920 -1.578 1.00 94.75 73 THR A O 1
ATOM 589 N N . ALA A 1 74 ? -0.752 13.897 -2.276 1.00 90.31 74 ALA A N 1
ATOM 590 C CA . ALA A 1 74 ? 0.559 13.473 -2.735 1.00 90.31 74 ALA A CA 1
ATOM 591 C C . ALA A 1 74 ? 1.002 14.312 -3.953 1.00 90.31 74 ALA A C 1
ATOM 593 O O . ALA A 1 74 ? 0.184 14.602 -4.827 1.00 90.31 74 ALA A O 1
ATOM 594 N N . PRO A 1 75 ? 2.293 14.674 -4.055 1.00 86.56 75 PRO A N 1
ATOM 595 C CA . PRO A 1 75 ? 2.802 15.538 -5.124 1.00 86.56 75 PRO A CA 1
ATOM 596 C C . PRO A 1 75 ? 2.770 14.886 -6.515 1.00 86.56 75 PRO A C 1
ATOM 598 O O . PRO A 1 75 ? 2.820 15.584 -7.523 1.00 86.56 75 PRO A O 1
ATOM 601 N N . SER A 1 76 ? 2.694 13.555 -6.594 1.00 86.12 76 SER A N 1
ATOM 602 C CA . SER A 1 76 ? 2.579 12.812 -7.850 1.00 86.12 76 SER A CA 1
ATOM 603 C C . SER A 1 76 ? 1.826 11.497 -7.647 1.00 86.12 76 SER A C 1
ATOM 605 O O . SER A 1 76 ? 1.740 10.984 -6.528 1.00 86.12 76 SER A O 1
ATOM 607 N N . SER A 1 77 ? 1.318 10.914 -8.738 1.00 84.31 77 SER A N 1
ATOM 608 C CA . SER A 1 77 ? 0.659 9.599 -8.714 1.00 84.31 77 SER A CA 1
ATOM 609 C C . SER A 1 77 ? 1.587 8.487 -8.216 1.00 84.31 77 SER A C 1
ATOM 611 O O . SER A 1 77 ? 1.143 7.587 -7.512 1.00 84.31 77 SER A O 1
ATOM 613 N N . TRP A 1 78 ? 2.883 8.582 -8.522 1.00 83.38 78 TRP A N 1
ATOM 614 C CA . TRP A 1 78 ? 3.910 7.660 -8.038 1.00 83.38 78 TRP A CA 1
ATOM 615 C C . TRP A 1 78 ? 4.044 7.715 -6.516 1.00 83.38 78 TRP A C 1
ATOM 617 O O . TRP A 1 78 ? 4.025 6.685 -5.845 1.00 83.38 78 TRP A O 1
ATOM 627 N N . VAL A 1 79 ? 4.114 8.926 -5.955 1.00 88.12 79 VAL A N 1
ATOM 628 C CA . VAL A 1 79 ? 4.185 9.117 -4.500 1.00 88.12 79 VAL A CA 1
ATOM 629 C C . VAL A 1 79 ? 2.882 8.678 -3.825 1.00 88.12 79 VAL A C 1
ATOM 631 O O . VAL A 1 79 ? 2.923 8.085 -2.746 1.00 88.12 79 VAL A O 1
ATOM 634 N N . ALA A 1 80 ? 1.730 8.894 -4.467 1.00 92.31 80 ALA A N 1
ATOM 635 C CA . ALA A 1 80 ? 0.445 8.397 -3.979 1.00 92.31 80 ALA A CA 1
ATOM 636 C C . ALA A 1 80 ? 0.444 6.862 -3.859 1.00 92.31 80 ALA A C 1
ATOM 638 O O . ALA A 1 80 ? 0.071 6.324 -2.816 1.00 92.31 80 ALA A O 1
ATOM 639 N N . ASP A 1 81 ? 0.915 6.161 -4.892 1.00 92.12 81 ASP A N 1
ATOM 640 C CA . ASP A 1 81 ? 1.022 4.701 -4.907 1.00 92.12 81 ASP A CA 1
ATOM 641 C C . ASP A 1 81 ? 2.019 4.158 -3.874 1.00 92.12 81 ASP A C 1
ATOM 643 O O . ASP A 1 81 ? 1.725 3.176 -3.184 1.00 92.12 81 ASP A O 1
ATOM 647 N N . LEU A 1 82 ? 3.162 4.829 -3.714 1.00 90.62 82 LEU A N 1
ATOM 648 C CA . LEU A 1 82 ? 4.175 4.517 -2.706 1.00 90.62 82 LEU A CA 1
ATOM 649 C C . LEU A 1 82 ? 3.574 4.568 -1.292 1.00 90.62 82 LEU A C 1
ATOM 651 O O . LEU A 1 82 ? 3.605 3.578 -0.556 1.00 90.62 82 LEU A O 1
ATOM 655 N N . ILE A 1 83 ? 2.969 5.703 -0.926 1.00 93.50 83 ILE A N 1
ATOM 656 C CA . ILE A 1 83 ? 2.381 5.913 0.405 1.00 93.50 83 ILE A CA 1
ATOM 657 C C . ILE A 1 83 ? 1.205 4.956 0.631 1.00 93.50 83 ILE A C 1
ATOM 659 O O . ILE A 1 83 ? 1.133 4.313 1.684 1.00 93.50 83 ILE A O 1
ATOM 663 N N . ARG A 1 84 ? 0.315 4.800 -0.365 1.00 95.12 84 ARG A N 1
ATOM 664 C CA . ARG A 1 84 ? -0.798 3.838 -0.310 1.00 95.12 84 ARG A CA 1
ATOM 665 C C . ARG A 1 84 ? -0.284 2.427 -0.051 1.00 95.12 84 ARG A C 1
ATOM 667 O O . ARG A 1 84 ? -0.893 1.703 0.730 1.00 95.12 84 ARG A O 1
ATOM 674 N N . SER A 1 85 ? 0.810 2.012 -0.679 1.00 95.25 85 SER A N 1
ATOM 675 C CA . SER A 1 85 ? 1.333 0.650 -0.533 1.00 95.25 85 SER A CA 1
ATOM 676 C C . SER A 1 85 ? 1.810 0.341 0.878 1.00 95.25 85 SER A C 1
ATOM 678 O O . SER A 1 85 ? 1.511 -0.730 1.411 1.00 95.25 85 SER A O 1
ATOM 680 N N . TYR A 1 86 ? 2.504 1.277 1.525 1.00 95.75 86 TYR A N 1
ATOM 681 C CA . TYR A 1 86 ? 2.913 1.113 2.921 1.00 95.75 86 TYR A CA 1
ATOM 682 C C . TYR A 1 86 ? 1.710 1.130 3.870 1.00 95.75 86 TYR A C 1
ATOM 684 O O . TYR A 1 86 ? 1.569 0.239 4.713 1.00 95.75 86 TYR A O 1
ATOM 692 N N . PHE A 1 87 ? 0.801 2.090 3.679 1.00 97.12 87 PHE A N 1
ATOM 693 C CA . PHE A 1 87 ? -0.449 2.187 4.433 1.00 97.12 87 PHE A CA 1
ATOM 694 C C . PHE A 1 87 ? -1.278 0.895 4.334 1.00 97.12 87 PHE A C 1
ATOM 696 O O . PHE A 1 87 ? -1.689 0.327 5.348 1.00 97.12 87 PHE A O 1
ATOM 703 N N . ALA A 1 88 ? -1.463 0.382 3.115 1.00 97.25 88 ALA A N 1
ATOM 704 C CA . ALA A 1 88 ? -2.188 -0.849 2.841 1.00 97.25 88 ALA A CA 1
ATOM 705 C C . ALA A 1 88 ? -1.507 -2.061 3.488 1.00 97.25 88 ALA A C 1
ATOM 707 O O . ALA A 1 88 ? -2.176 -2.808 4.196 1.00 97.25 88 ALA A O 1
ATOM 708 N N . GLN A 1 89 ? -0.191 -2.241 3.315 1.00 96.25 89 GLN A N 1
ATOM 709 C CA . GLN A 1 89 ? 0.544 -3.371 3.905 1.00 96.25 89 GLN A CA 1
ATOM 710 C C . GLN A 1 89 ? 0.357 -3.470 5.409 1.00 96.25 89 GLN A C 1
ATOM 712 O O . GLN A 1 89 ? 0.054 -4.554 5.902 1.00 96.25 89 GLN A O 1
ATOM 717 N N . LYS A 1 90 ? 0.464 -2.356 6.145 1.00 96.06 90 LYS A N 1
ATOM 718 C CA . LYS A 1 90 ? 0.264 -2.396 7.598 1.00 96.06 90 LYS A CA 1
ATOM 719 C C . LYS A 1 90 ? -1.117 -2.937 7.957 1.00 96.06 90 LYS A C 1
ATOM 721 O O . LYS A 1 90 ? -1.234 -3.782 8.843 1.00 96.06 90 LYS A O 1
ATOM 726 N N . LEU A 1 91 ? -2.152 -2.475 7.265 1.00 96.75 91 LEU A N 1
ATOM 727 C CA . LEU A 1 91 ? -3.524 -2.907 7.507 1.00 96.75 91 LEU A CA 1
ATOM 728 C C . LEU A 1 91 ? -3.756 -4.367 7.096 1.00 96.75 91 LEU A C 1
ATOM 730 O O . LEU A 1 91 ? -4.425 -5.104 7.819 1.00 96.75 91 LEU A O 1
ATOM 734 N N . LEU A 1 92 ? -3.170 -4.808 5.981 1.00 95.31 92 LEU A N 1
ATOM 735 C CA . LEU A 1 92 ? -3.222 -6.201 5.530 1.00 95.31 92 LEU A CA 1
ATOM 736 C C . LEU A 1 92 ? -2.538 -7.140 6.535 1.00 95.31 92 LEU A C 1
ATOM 738 O O . LEU A 1 92 ? -3.122 -8.145 6.939 1.00 95.31 92 LEU A O 1
ATOM 742 N N . HIS A 1 93 ? -1.373 -6.750 7.057 1.00 92.62 93 HIS A N 1
ATOM 743 C CA . HIS A 1 93 ? -0.662 -7.479 8.109 1.00 92.62 93 HIS A CA 1
ATOM 744 C C . HIS A 1 93 ? -1.478 -7.629 9.404 1.00 92.62 93 HIS A C 1
ATOM 746 O O . HIS A 1 93 ? -1.266 -8.568 10.176 1.00 92.62 93 HIS A O 1
ATOM 752 N N . MET A 1 94 ? -2.409 -6.711 9.680 1.00 92.25 94 MET A N 1
ATOM 753 C CA . MET A 1 94 ? -3.289 -6.788 10.851 1.00 92.25 94 MET A CA 1
ATOM 754 C C . MET A 1 94 ? -4.444 -7.776 10.679 1.00 92.25 94 MET A C 1
ATOM 756 O O . MET A 1 94 ? -5.025 -8.192 11.678 1.00 92.25 94 MET A O 1
ATOM 760 N N . ILE A 1 95 ? -4.780 -8.156 9.447 1.00 92.50 95 ILE A N 1
ATOM 761 C CA . ILE A 1 95 ? -5.833 -9.133 9.127 1.00 92.50 95 ILE A CA 1
ATOM 762 C C . ILE A 1 95 ? -5.248 -10.470 8.631 1.00 92.50 95 ILE A C 1
ATOM 764 O O . ILE A 1 95 ? -5.973 -11.264 8.035 1.00 92.50 95 ILE A O 1
ATOM 768 N N . ASP A 1 96 ? -3.950 -10.705 8.883 1.00 89.50 96 ASP A N 1
ATOM 769 C CA . ASP A 1 96 ? -3.148 -11.849 8.411 1.00 89.50 96 ASP A CA 1
ATOM 770 C C . ASP A 1 96 ? -3.206 -12.069 6.891 1.00 89.50 96 ASP A C 1
ATOM 772 O O . ASP A 1 96 ? -3.185 -13.198 6.395 1.00 89.50 96 ASP A O 1
ATOM 776 N N . GLU A 1 97 ? -3.272 -10.972 6.141 1.00 90.81 97 GLU A N 1
ATOM 777 C CA . GLU A 1 97 ? -3.214 -10.984 4.688 1.00 90.81 97 GLU A CA 1
ATOM 778 C C . GLU A 1 97 ? -1.912 -10.381 4.171 1.00 90.81 97 GLU A C 1
ATOM 780 O O . GLU A 1 97 ? -1.252 -9.591 4.844 1.00 90.81 97 GLU A O 1
ATOM 785 N N . ASN A 1 98 ? -1.552 -10.774 2.951 1.00 89.75 98 ASN A N 1
ATOM 786 C CA . ASN A 1 98 ? -0.251 -10.479 2.365 1.00 89.75 98 ASN A CA 1
ATOM 787 C C . ASN A 1 98 ? -0.386 -9.910 0.952 1.00 89.75 98 ASN A C 1
ATOM 789 O O . ASN A 1 98 ? -1.436 -10.023 0.306 1.00 89.75 98 ASN A O 1
ATOM 793 N N . VAL A 1 99 ? 0.726 -9.358 0.477 1.00 92.81 99 VAL A N 1
ATOM 794 C CA . VAL A 1 99 ? 0.928 -8.875 -0.891 1.00 92.81 99 VAL A CA 1
ATOM 795 C C . VAL A 1 99 ? 1.846 -9.852 -1.621 1.00 92.81 99 VAL A C 1
ATOM 797 O O . VAL A 1 99 ? 2.764 -10.410 -1.017 1.00 92.81 99 VAL A O 1
ATOM 800 N N . ALA A 1 100 ? 1.592 -10.083 -2.906 1.00 92.00 100 ALA A N 1
ATOM 801 C CA . ALA A 1 100 ? 2.432 -10.926 -3.746 1.00 92.00 100 ALA A CA 1
ATOM 802 C C . ALA A 1 100 ? 2.855 -10.218 -5.033 1.00 92.00 100 ALA A C 1
ATOM 804 O O . ALA A 1 100 ? 2.050 -9.524 -5.650 1.00 92.00 100 ALA A O 1
ATOM 805 N N . PHE A 1 101 ? 4.095 -10.467 -5.440 1.00 91.75 101 PHE A N 1
ATOM 806 C CA . PHE A 1 101 ? 4.703 -10.024 -6.685 1.00 91.75 101 PHE A CA 1
ATOM 807 C C . PHE A 1 101 ? 4.798 -11.224 -7.625 1.00 91.75 101 PHE A C 1
ATOM 809 O O . PHE A 1 101 ? 5.441 -12.228 -7.302 1.00 91.75 101 PHE A O 1
ATOM 816 N N . TYR A 1 102 ? 4.101 -11.147 -8.753 1.00 90.75 102 TYR A N 1
ATOM 817 C CA . TYR A 1 102 ? 4.033 -12.200 -9.758 1.00 90.75 102 TYR A CA 1
ATOM 818 C C . TYR A 1 102 ? 5.015 -11.938 -10.902 1.00 90.75 102 TYR A C 1
ATOM 820 O O . TYR A 1 102 ? 5.326 -10.778 -11.182 1.00 90.75 102 TYR A O 1
ATOM 828 N N . PRO A 1 103 ? 5.469 -13.004 -11.586 1.00 88.50 103 PRO A N 1
ATOM 829 C CA . PRO A 1 103 ? 6.284 -12.888 -12.792 1.00 88.50 103 PRO A CA 1
ATOM 830 C C . PRO A 1 103 ? 5.627 -11.991 -13.836 1.00 88.50 103 PRO A C 1
ATOM 832 O O . PRO A 1 103 ? 4.402 -11.806 -13.808 1.00 88.50 103 PRO A O 1
ATOM 835 N N . PRO A 1 104 ? 6.421 -11.434 -14.759 1.00 88.19 104 PRO A N 1
ATOM 836 C CA . PRO A 1 104 ? 5.892 -10.490 -15.713 1.00 88.19 104 PRO A CA 1
ATOM 837 C C . PRO A 1 104 ? 4.851 -11.142 -16.625 1.00 88.19 104 PRO A C 1
ATOM 839 O O . PRO A 1 104 ? 5.047 -12.230 -17.164 1.00 88.19 104 PRO A O 1
ATOM 842 N N . ASN A 1 105 ? 3.724 -10.460 -16.787 1.00 87.81 105 ASN A N 1
ATOM 843 C CA . ASN A 1 105 ? 2.595 -10.904 -17.610 1.00 87.81 105 ASN A CA 1
ATOM 844 C C . ASN A 1 105 ? 2.086 -9.800 -18.555 1.00 87.81 105 ASN A C 1
ATOM 846 O O . ASN A 1 105 ? 1.167 -10.034 -19.338 1.00 87.81 105 ASN A O 1
ATOM 850 N N . VAL A 1 106 ? 2.685 -8.607 -18.495 1.00 87.44 106 VAL A N 1
ATOM 851 C CA . VAL A 1 106 ? 2.346 -7.449 -19.324 1.00 87.44 106 VAL A CA 1
ATOM 852 C C . VAL A 1 106 ? 3.627 -6.845 -19.897 1.00 87.44 106 VAL A C 1
ATOM 854 O O . VAL A 1 106 ? 4.662 -6.791 -19.235 1.00 87.44 106 VAL A O 1
ATOM 857 N N . ARG A 1 107 ? 3.549 -6.375 -21.145 1.00 84.44 107 ARG A N 1
ATOM 858 C CA . ARG A 1 107 ? 4.572 -5.550 -21.800 1.00 84.44 107 ARG A CA 1
ATOM 859 C C . ARG A 1 107 ? 4.029 -4.141 -21.953 1.00 84.44 107 ARG A C 1
ATOM 861 O O . ARG A 1 107 ? 2.944 -3.963 -22.508 1.00 84.44 107 ARG A O 1
ATOM 868 N N . ARG A 1 108 ? 4.772 -3.142 -21.479 1.00 75.94 108 ARG A N 1
ATOM 869 C CA . ARG A 1 108 ? 4.395 -1.742 -21.671 1.00 75.94 108 ARG A CA 1
ATOM 870 C C . ARG A 1 108 ? 5.000 -1.223 -22.969 1.00 75.94 108 ARG A C 1
ATOM 872 O O . ARG A 1 108 ? 6.201 -1.305 -23.194 1.00 75.94 108 ARG A O 1
ATOM 879 N N . THR A 1 109 ? 4.157 -0.674 -23.836 1.00 70.75 109 THR A N 1
ATOM 880 C CA . THR A 1 109 ? 4.610 0.096 -24.999 1.00 70.75 109 THR A CA 1
ATOM 881 C C . THR A 1 109 ? 4.897 1.515 -24.533 1.00 70.75 109 THR A C 1
ATOM 883 O O . THR A 1 109 ? 3.993 2.209 -24.057 1.00 70.75 109 THR A O 1
ATOM 886 N N . THR A 1 110 ? 6.155 1.927 -24.592 1.00 63.06 110 THR A N 1
ATOM 887 C CA . THR A 1 110 ? 6.630 3.170 -23.986 1.00 63.06 110 THR A CA 1
ATOM 888 C C . THR A 1 110 ? 6.036 4.425 -24.621 1.00 63.06 110 THR A C 1
ATOM 890 O O . THR A 1 110 ? 5.855 4.535 -25.832 1.00 63.06 110 THR A O 1
ATOM 893 N N . LYS A 1 111 ? 5.773 5.416 -23.765 1.00 54.88 111 LYS A N 1
ATOM 894 C CA . LYS A 1 111 ? 5.814 6.837 -24.126 1.00 54.88 111 LYS A CA 1
ATOM 895 C C . LYS A 1 111 ? 7.135 7.400 -23.610 1.00 54.88 111 LYS A C 1
ATOM 897 O O . LYS A 1 111 ? 7.668 6.892 -22.629 1.00 54.88 111 LYS A O 1
ATOM 902 N N . SER A 1 112 ? 7.663 8.441 -24.249 1.00 55.16 112 SER A N 1
ATOM 903 C CA . SER A 1 112 ? 8.815 9.169 -23.713 1.00 55.16 112 SER A CA 1
ATOM 904 C C . SER A 1 112 ? 8.440 9.782 -22.360 1.00 55.16 112 SER A C 1
ATOM 906 O O . SER A 1 112 ? 7.574 10.657 -22.307 1.00 55.16 112 SER A O 1
ATOM 908 N N . HIS A 1 113 ? 9.065 9.309 -21.286 1.00 62.88 113 HIS A N 1
ATOM 909 C CA . HIS A 1 113 ? 8.943 9.876 -19.946 1.00 62.88 113 HIS A CA 1
ATOM 910 C C . HIS A 1 113 ? 10.158 10.764 -19.658 1.00 62.88 113 HIS A C 1
ATOM 912 O O . HIS A 1 113 ? 11.280 10.420 -20.032 1.00 62.88 113 HIS A O 1
ATOM 918 N N . ASP A 1 114 ? 9.942 11.905 -19.004 1.00 72.38 114 ASP A N 1
ATOM 919 C CA . ASP A 1 114 ? 11.033 12.709 -18.450 1.00 72.38 114 ASP A CA 1
ATOM 920 C C . ASP A 1 114 ? 11.457 12.096 -17.108 1.00 72.38 114 ASP A C 1
ATOM 922 O O . ASP A 1 114 ? 10.872 12.368 -16.059 1.00 72.38 114 ASP A O 1
ATOM 926 N N . LEU A 1 115 ? 12.455 11.212 -17.164 1.00 73.81 115 LEU A N 1
ATOM 927 C CA . LEU A 1 115 ? 12.948 10.471 -16.001 1.00 73.81 115 LEU A CA 1
ATOM 928 C C . LEU A 1 115 ? 13.527 11.389 -14.913 1.00 73.81 115 LEU A C 1
ATOM 930 O O . LEU A 1 115 ? 13.464 11.050 -13.732 1.00 73.81 115 LEU A O 1
ATOM 934 N N . LEU A 1 116 ? 14.079 12.549 -15.292 1.00 76.31 116 LEU A N 1
ATOM 935 C CA . LEU A 1 116 ? 14.615 13.517 -14.333 1.00 76.31 116 LEU A CA 1
ATOM 936 C C . LEU A 1 116 ? 13.478 14.189 -13.567 1.00 76.31 116 LEU A C 1
ATOM 938 O O . LEU A 1 116 ? 13.521 14.226 -12.339 1.00 76.31 116 LEU A O 1
ATOM 942 N N . ALA A 1 117 ? 12.431 14.628 -14.267 1.00 74.00 117 ALA A N 1
ATOM 943 C CA . ALA A 1 117 ? 11.243 15.182 -13.622 1.00 74.00 117 ALA A CA 1
ATOM 944 C C . ALA A 1 117 ? 10.551 14.153 -12.704 1.00 74.00 117 ALA A C 1
ATOM 946 O O . ALA A 1 117 ? 10.086 14.498 -11.615 1.00 74.00 117 ALA A O 1
ATOM 947 N N . GLU A 1 118 ? 10.513 12.875 -13.103 1.00 72.06 118 GLU A N 1
ATOM 948 C CA . GLU A 1 118 ? 9.983 11.790 -12.264 1.00 72.06 118 GLU A CA 1
ATOM 949 C C . GLU A 1 118 ? 10.816 11.571 -10.993 1.00 72.06 118 GLU A C 1
ATOM 951 O O . GLU A 1 118 ? 10.241 11.406 -9.914 1.00 72.06 118 GLU A O 1
ATOM 956 N N . PHE A 1 119 ? 12.148 11.606 -11.090 1.00 79.88 119 PHE A N 1
ATOM 957 C CA . PHE A 1 119 ? 13.037 11.517 -9.930 1.00 79.88 119 PHE A CA 1
ATOM 958 C C . PHE A 1 119 ? 12.882 12.721 -8.992 1.00 79.88 119 PHE A C 1
ATOM 960 O O . PHE A 1 119 ? 12.704 12.545 -7.784 1.00 79.88 119 PHE A O 1
ATOM 967 N N . GLU A 1 120 ? 12.893 13.941 -9.533 1.00 77.81 120 GLU A N 1
ATOM 968 C CA . GLU A 1 120 ? 12.732 15.170 -8.749 1.00 77.81 120 GLU A CA 1
ATOM 969 C C . GLU A 1 120 ? 11.401 15.184 -7.989 1.00 77.81 120 GLU A C 1
ATOM 971 O O . GLU A 1 120 ? 11.374 15.503 -6.799 1.00 77.81 120 GLU A O 1
ATOM 976 N N . GLY A 1 121 ? 10.316 14.745 -8.635 1.00 74.06 121 GLY A N 1
ATOM 977 C CA . GLY A 1 121 ? 8.994 14.635 -8.017 1.00 74.06 121 GLY A CA 1
ATOM 978 C C . GLY A 1 121 ? 8.878 13.563 -6.925 1.00 74.06 121 GLY A C 1
ATOM 979 O O . GLY A 1 121 ? 7.904 13.569 -6.171 1.00 74.06 121 GLY A O 1
ATOM 980 N N . GLN A 1 122 ? 9.843 12.643 -6.822 1.00 75.25 122 GLN A N 1
ATOM 981 C CA . GLN A 1 122 ? 9.856 11.565 -5.826 1.00 75.25 122 GLN A CA 1
ATOM 982 C C . GLN A 1 122 ? 10.898 11.763 -4.723 1.00 75.25 122 GLN A C 1
ATOM 984 O O . GLN A 1 122 ? 10.785 11.134 -3.671 1.00 75.25 122 GLN A O 1
ATOM 989 N N . ARG A 1 123 ? 11.892 12.636 -4.921 1.00 77.62 123 ARG A N 1
ATOM 990 C CA . ARG A 1 123 ? 13.030 12.820 -4.008 1.00 77.62 123 ARG A CA 1
ATOM 991 C C . ARG A 1 123 ? 12.611 12.992 -2.547 1.00 77.62 123 ARG A C 1
ATOM 993 O O . ARG A 1 123 ? 13.124 12.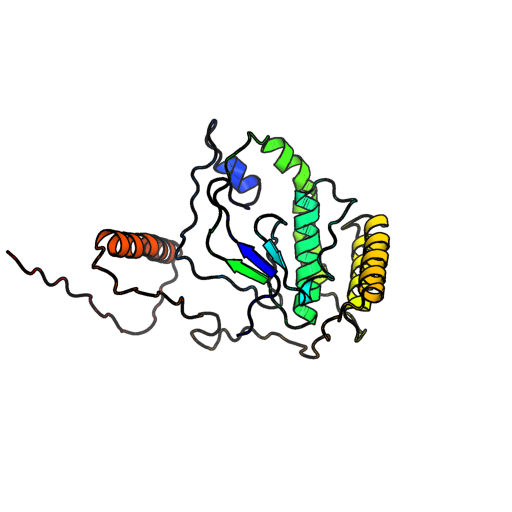304 -1.670 1.00 77.62 123 ARG A O 1
ATOM 1000 N N . ASP A 1 124 ? 11.651 13.870 -2.282 1.00 75.88 124 ASP A N 1
ATOM 1001 C CA . ASP A 1 124 ? 11.220 14.159 -0.911 1.00 75.88 124 ASP A CA 1
ATOM 1002 C C . ASP A 1 124 ? 10.463 12.976 -0.282 1.00 75.88 124 ASP A C 1
ATOM 1004 O O . ASP A 1 124 ? 10.511 12.781 0.932 1.00 75.88 124 ASP A O 1
ATOM 1008 N N . ALA A 1 125 ? 9.794 12.154 -1.096 1.00 74.38 125 ALA A N 1
ATOM 1009 C CA . ALA A 1 125 ? 9.153 10.925 -0.638 1.00 74.38 125 ALA A CA 1
ATOM 1010 C C . ALA A 1 125 ? 10.186 9.825 -0.343 1.00 74.38 125 ALA A C 1
ATOM 1012 O O . ALA A 1 125 ? 10.045 9.116 0.656 1.00 74.38 125 ALA A O 1
ATOM 1013 N N . PHE A 1 126 ? 11.259 9.736 -1.140 1.00 72.94 126 PHE A N 1
ATOM 1014 C CA . PHE A 1 126 ? 12.394 8.858 -0.848 1.00 72.94 126 PHE A CA 1
ATOM 1015 C C . PHE A 1 126 ? 13.043 9.189 0.498 1.00 72.94 126 PHE A C 1
ATOM 1017 O O . PHE A 1 126 ? 13.462 8.299 1.217 1.00 72.94 126 PHE A O 1
ATOM 1024 N N . LEU A 1 127 ? 13.069 10.446 0.927 1.00 76.81 127 LEU A N 1
ATOM 1025 C CA . LEU A 1 127 ? 13.629 10.774 2.243 1.00 76.81 127 LEU A CA 1
ATOM 1026 C C . LEU A 1 127 ? 12.733 10.342 3.419 1.00 76.81 127 LEU A C 1
ATOM 1028 O O . LEU A 1 127 ? 13.197 10.294 4.555 1.00 76.81 127 LEU A O 1
ATOM 1032 N N . LYS A 1 128 ? 11.460 10.011 3.165 1.00 82.69 128 LYS A N 1
ATOM 1033 C CA . LYS A 1 128 ? 10.462 9.706 4.202 1.00 82.69 128 LYS A CA 1
ATOM 1034 C C . LYS A 1 128 ? 10.141 8.216 4.359 1.00 82.69 128 LYS A C 1
ATOM 1036 O O . LYS A 1 128 ? 9.510 7.860 5.354 1.00 82.69 128 LYS A O 1
ATOM 1041 N N . TYR A 1 129 ? 10.545 7.327 3.439 1.00 85.00 129 TYR A N 1
ATOM 1042 C CA . TYR A 1 129 ? 10.142 5.906 3.510 1.00 85.00 129 TYR A CA 1
ATOM 1043 C C . TYR A 1 129 ? 10.615 5.225 4.798 1.00 85.00 129 TYR A C 1
ATOM 1045 O O . TYR A 1 129 ? 9.878 4.436 5.385 1.00 85.00 129 TYR A O 1
ATOM 1053 N N . GLU A 1 130 ? 11.823 5.546 5.265 1.00 88.19 130 GLU A N 1
ATOM 1054 C CA . GLU A 1 130 ? 12.390 4.933 6.464 1.00 88.19 130 GLU A CA 1
ATOM 1055 C C . GLU A 1 130 ? 11.585 5.327 7.707 1.00 88.19 130 GLU A C 1
ATOM 1057 O O . GLU A 1 130 ? 11.277 4.485 8.551 1.00 88.19 130 GLU A O 1
ATOM 1062 N N . GLU A 1 131 ? 11.183 6.597 7.791 1.00 92.94 131 GLU A N 1
ATOM 1063 C CA . GLU A 1 131 ? 10.337 7.105 8.868 1.00 92.94 131 GLU A CA 1
ATOM 1064 C C . GLU A 1 131 ? 8.948 6.457 8.842 1.00 92.94 131 GLU A C 1
ATOM 1066 O O . GLU A 1 131 ? 8.444 6.039 9.888 1.00 92.94 131 GLU A O 1
ATOM 1071 N N . ILE A 1 132 ? 8.354 6.311 7.651 1.00 94.31 132 ILE A N 1
ATOM 1072 C CA . ILE A 1 132 ? 7.069 5.628 7.468 1.00 94.31 132 ILE A CA 1
ATOM 1073 C C . ILE A 1 132 ? 7.173 4.181 7.950 1.00 94.31 132 ILE A C 1
ATOM 1075 O O . ILE A 1 132 ? 6.343 3.755 8.748 1.00 94.31 132 ILE A O 1
ATOM 1079 N N . ILE A 1 133 ? 8.186 3.427 7.518 1.00 92.94 133 ILE A N 1
ATOM 1080 C CA . ILE A 1 133 ? 8.346 2.016 7.898 1.00 92.94 133 ILE A CA 1
ATOM 1081 C C . ILE A 1 133 ? 8.572 1.884 9.408 1.00 92.94 133 ILE A C 1
ATOM 1083 O O . ILE A 1 133 ? 7.889 1.087 10.047 1.00 92.94 133 ILE A O 1
ATOM 1087 N N . LYS A 1 134 ? 9.452 2.700 10.005 1.00 93.69 134 LYS A N 1
ATOM 1088 C CA . LYS A 1 134 ? 9.686 2.717 11.463 1.00 93.69 134 LYS A CA 1
ATOM 1089 C C . LYS A 1 134 ? 8.410 3.030 12.246 1.00 93.69 134 LYS A C 1
ATOM 1091 O O . LYS A 1 134 ? 8.117 2.402 13.267 1.00 93.69 134 LYS A O 1
ATOM 1096 N N . PHE A 1 135 ? 7.627 3.992 11.766 1.00 95.94 135 PHE A N 1
ATOM 1097 C CA . PHE A 1 135 ? 6.334 4.299 12.360 1.00 95.94 135 PHE A CA 1
ATOM 1098 C C . PHE A 1 135 ? 5.363 3.125 12.228 1.00 95.94 135 PHE A C 1
ATOM 1100 O O . PHE A 1 135 ? 4.763 2.716 13.214 1.00 95.94 135 PHE A O 1
ATOM 1107 N N . LEU A 1 136 ? 5.215 2.567 11.029 1.00 95.44 136 LEU A N 1
ATOM 1108 C CA . LEU A 1 136 ? 4.311 1.454 10.780 1.00 95.44 136 LEU A CA 1
ATOM 1109 C C . LEU A 1 136 ? 4.685 0.219 11.593 1.00 95.44 136 LEU A C 1
ATOM 1111 O O . LEU A 1 136 ? 3.785 -0.480 12.045 1.00 95.44 136 LEU A O 1
ATOM 1115 N N . ASP A 1 137 ? 5.968 -0.055 11.802 1.00 91.19 137 ASP A N 1
ATOM 1116 C CA . ASP A 1 137 ? 6.417 -1.185 12.614 1.00 91.19 137 ASP A CA 1
ATOM 1117 C C . ASP A 1 137 ? 6.008 -1.019 14.087 1.00 91.19 137 ASP A C 1
ATOM 1119 O O . ASP A 1 137 ? 5.419 -1.925 14.674 1.00 91.19 137 ASP A O 1
ATOM 1123 N N . SER A 1 138 ? 6.186 0.186 14.637 1.00 92.00 138 SER A N 1
ATOM 1124 C CA . SER A 1 138 ? 5.820 0.521 16.024 1.00 92.00 138 SER A CA 1
ATOM 1125 C C . SER A 1 138 ? 4.332 0.813 16.252 1.00 92.00 138 SER A C 1
ATOM 1127 O O . SER A 1 138 ? 3.869 0.804 17.392 1.00 92.00 138 SER A O 1
ATOM 1129 N N . TRP A 1 139 ? 3.562 1.089 15.197 1.00 94.94 139 TRP A N 1
ATOM 1130 C CA . TRP A 1 139 ? 2.154 1.446 15.331 1.00 94.94 139 TRP A CA 1
ATOM 1131 C C . TRP A 1 139 ? 1.275 0.222 15.596 1.00 94.94 139 TRP A C 1
ATOM 1133 O O . TRP A 1 139 ? 1.319 -0.778 14.874 1.00 94.94 139 TRP A O 1
ATOM 1143 N N . GLU A 1 140 ? 0.384 0.333 16.576 1.00 91.69 140 GLU A N 1
ATOM 1144 C CA . GLU A 1 140 ? -0.615 -0.682 16.890 1.00 91.69 140 GLU A CA 1
ATOM 1145 C C . GLU A 1 140 ? -2.008 -0.064 17.019 1.00 91.69 140 GLU A C 1
ATOM 1147 O O . GLU A 1 140 ? -2.177 1.082 17.430 1.00 91.69 140 GLU A O 1
ATOM 1152 N N . CYS A 1 141 ? -3.030 -0.858 16.701 1.00 93.69 141 CYS A N 1
ATOM 1153 C CA . CYS A 1 141 ? -4.424 -0.470 16.876 1.00 93.69 141 CYS A CA 1
ATOM 1154 C C . CYS A 1 141 ? -5.095 -1.351 17.928 1.00 93.69 141 CYS A C 1
ATOM 1156 O O . CYS A 1 141 ? -5.141 -2.576 17.784 1.00 93.69 141 CYS A O 1
ATOM 1158 N N . THR A 1 142 ? -5.682 -0.732 18.946 1.00 91.75 142 THR A N 1
ATOM 1159 C CA . THR A 1 142 ? -6.402 -1.423 20.027 1.00 91.75 142 THR A CA 1
ATOM 1160 C C . THR A 1 142 ? -7.831 -1.815 19.643 1.00 91.75 142 THR A C 1
ATOM 1162 O O . THR A 1 142 ? -8.411 -2.714 20.250 1.00 91.75 142 THR A O 1
ATOM 1165 N N . HIS A 1 143 ? -8.398 -1.190 18.607 1.00 93.69 143 HIS A N 1
ATOM 1166 C CA . HIS A 1 143 ? -9.747 -1.492 18.136 1.00 93.69 143 HIS A CA 1
ATOM 1167 C C . HIS A 1 143 ? -9.820 -2.859 17.436 1.00 93.69 143 HIS A C 1
ATOM 1169 O O . HIS A 1 143 ? -8.857 -3.336 16.827 1.00 93.69 143 HIS A O 1
ATOM 1175 N N . LYS A 1 144 ? -10.991 -3.500 17.546 1.00 92.06 144 LYS A N 1
ATOM 1176 C CA . LYS A 1 144 ? -11.279 -4.805 16.924 1.00 92.06 144 LYS A CA 1
ATOM 1177 C C . LYS A 1 144 ? -11.567 -4.687 15.427 1.00 92.06 144 LYS A C 1
ATOM 1179 O O . LYS A 1 144 ? -11.174 -5.561 14.660 1.00 92.06 144 LYS A O 1
ATOM 1184 N N . GLU A 1 145 ? -12.242 -3.613 15.029 1.00 95.19 145 GLU A N 1
ATOM 1185 C CA . GLU A 1 145 ? -12.661 -3.375 13.650 1.00 95.19 145 GLU A CA 1
ATOM 1186 C C . GLU A 1 145 ? -11.520 -2.778 12.822 1.00 95.19 145 GLU A C 1
ATOM 1188 O O . GLU A 1 145 ? -10.969 -1.724 13.160 1.00 95.19 145 GLU A O 1
ATOM 1193 N N . ILE A 1 146 ? -11.186 -3.427 11.702 1.00 96.88 146 ILE A N 1
ATOM 1194 C CA . ILE A 1 146 ? -10.134 -2.936 10.801 1.00 96.88 146 ILE A CA 1
ATOM 1195 C C . ILE A 1 146 ? -10.526 -1.608 10.142 1.00 96.88 146 ILE A C 1
ATOM 1197 O O . ILE A 1 146 ? -9.656 -0.782 9.872 1.00 96.88 146 ILE A O 1
ATOM 1201 N N . SER A 1 147 ? -11.823 -1.358 9.938 1.00 97.56 147 SER A N 1
ATOM 1202 C CA . SER A 1 147 ? -12.341 -0.090 9.414 1.00 97.56 147 SER A CA 1
ATOM 1203 C C . SER A 1 147 ? -11.981 1.082 10.332 1.00 97.56 147 SER A C 1
ATOM 1205 O O . SER A 1 147 ? -11.433 2.081 9.870 1.00 97.56 147 SER A O 1
ATOM 1207 N N . THR A 1 148 ? -12.173 0.929 11.647 1.00 97.69 148 THR A N 1
ATOM 1208 C CA . THR A 1 148 ? -11.763 1.928 12.645 1.00 97.69 148 THR A CA 1
ATOM 1209 C C . THR A 1 148 ? -10.250 2.123 12.649 1.00 97.69 148 THR A C 1
ATOM 1211 O O . THR A 1 148 ? -9.777 3.257 12.617 1.00 97.69 148 THR A O 1
ATOM 1214 N N . CYS A 1 149 ? -9.476 1.033 12.625 1.00 97.94 149 CYS A N 1
ATOM 1215 C CA . CYS A 1 149 ? -8.017 1.117 12.555 1.00 97.94 149 CYS A CA 1
ATOM 1216 C C . CYS A 1 149 ? -7.525 1.831 11.289 1.00 97.94 149 CYS A C 1
ATOM 1218 O O . CYS A 1 149 ? -6.550 2.569 11.354 1.00 97.94 149 CYS A O 1
ATOM 1220 N N . THR A 1 150 ? -8.217 1.652 10.162 1.00 98.31 150 THR A N 1
ATOM 1221 C CA . THR A 1 150 ? -7.893 2.314 8.890 1.00 98.31 150 THR A CA 1
ATOM 1222 C C . THR A 1 150 ? -8.030 3.831 9.012 1.00 98.31 150 THR A C 1
ATOM 1224 O O . THR A 1 150 ? -7.117 4.563 8.638 1.00 98.31 150 THR A O 1
ATOM 1227 N N . VAL A 1 151 ? -9.128 4.312 9.606 1.00 98.44 151 VAL A N 1
ATOM 1228 C CA . VAL A 1 151 ? -9.344 5.750 9.834 1.00 98.44 151 VAL A CA 1
ATOM 1229 C C . VAL A 1 151 ? -8.342 6.313 10.848 1.00 98.44 151 VAL A C 1
ATOM 1231 O O . VAL A 1 151 ? -7.787 7.387 10.628 1.00 98.44 151 VAL A O 1
ATOM 1234 N N . LEU A 1 152 ? -8.062 5.591 11.937 1.00 98.38 152 LEU A N 1
ATOM 1235 C CA . LEU A 1 152 ? -7.088 6.028 12.943 1.00 98.38 152 LEU A CA 1
ATOM 1236 C C . LEU A 1 152 ? -5.673 6.124 12.369 1.00 98.38 152 LEU A C 1
ATOM 1238 O O . LEU A 1 152 ? -5.005 7.136 12.568 1.00 98.38 152 LEU A O 1
ATOM 1242 N N . LEU A 1 153 ? -5.238 5.110 11.617 1.00 98.38 153 LEU A N 1
ATOM 1243 C CA . LEU A 1 153 ? -3.946 5.138 10.935 1.00 98.38 153 LEU A CA 1
ATOM 1244 C C . LEU A 1 153 ? -3.864 6.332 9.985 1.00 98.38 153 LEU A C 1
ATOM 1246 O O . LEU A 1 153 ? -2.833 6.993 9.913 1.00 98.38 153 LEU A O 1
ATOM 1250 N N . ALA A 1 154 ? -4.965 6.643 9.299 1.00 98.31 154 ALA A N 1
ATOM 1251 C CA . ALA A 1 154 ? -4.999 7.748 8.362 1.00 98.31 154 ALA A CA 1
ATOM 1252 C C . ALA A 1 154 ? -4.845 9.121 9.025 1.00 98.31 154 ALA A C 1
ATOM 1254 O O . ALA A 1 154 ? -4.148 10.000 8.509 1.00 98.31 154 ALA A O 1
ATOM 1255 N N . VAL A 1 155 ? -5.454 9.290 10.198 1.00 98.31 155 VAL A N 1
ATOM 1256 C CA . VAL A 1 155 ? -5.274 10.479 11.034 1.00 98.31 155 VAL A CA 1
ATOM 1257 C C . VAL A 1 155 ? -3.826 10.587 11.520 1.00 98.31 155 VAL A C 1
ATOM 1259 O O . VAL A 1 155 ? -3.249 11.670 11.454 1.00 98.31 155 VAL A O 1
ATOM 1262 N N . GLU A 1 156 ? -3.208 9.488 11.957 1.00 98.12 156 GLU A N 1
ATOM 1263 C CA . GLU A 1 156 ? -1.801 9.491 12.386 1.00 98.12 156 GLU A CA 1
ATOM 1264 C C . GLU A 1 156 ? -0.830 9.790 11.232 1.00 98.12 156 GLU A C 1
ATOM 1266 O O . GLU A 1 156 ? 0.109 10.565 11.415 1.00 98.12 156 GLU A O 1
ATOM 1271 N N . PHE A 1 157 ? -1.089 9.272 10.026 1.00 97.19 157 PHE A N 1
ATOM 1272 C CA . PHE A 1 157 ? -0.333 9.632 8.817 1.00 97.19 157 PHE A CA 1
ATOM 1273 C C . PHE A 1 157 ? -0.390 11.137 8.540 1.00 97.19 157 PHE A C 1
ATOM 1275 O O . PHE A 1 157 ? 0.626 11.744 8.197 1.00 97.19 157 PHE A O 1
ATOM 1282 N N . SER A 1 158 ? -1.561 11.752 8.736 1.00 97.19 158 SER A N 1
ATOM 1283 C CA . SER A 1 158 ? -1.717 13.197 8.575 1.00 97.19 158 SER A CA 1
ATOM 1284 C C . SER A 1 158 ? -0.967 13.980 9.653 1.00 97.19 158 SER A C 1
ATOM 1286 O O . SER A 1 158 ? -0.244 14.918 9.324 1.00 97.19 158 SER A O 1
ATOM 1288 N N . LYS A 1 159 ? -1.063 13.573 10.925 1.00 97.25 159 LYS A N 1
ATOM 1289 C CA . LYS A 1 159 ? -0.329 14.213 12.033 1.00 97.25 159 LYS A CA 1
ATOM 1290 C C . LYS A 1 159 ? 1.188 14.155 11.847 1.00 97.25 159 LYS A C 1
ATOM 1292 O O . LYS A 1 159 ? 1.882 15.083 12.245 1.00 97.25 159 LYS A O 1
ATOM 1297 N N . LYS A 1 160 ? 1.693 13.072 11.252 1.00 95.38 160 LYS A N 1
ATOM 1298 C CA . LYS A 1 160 ? 3.118 12.879 10.947 1.00 95.38 160 LYS A CA 1
ATOM 1299 C C . LYS A 1 160 ? 3.574 13.557 9.654 1.00 95.38 160 LYS A C 1
ATOM 1301 O O . LYS A 1 160 ? 4.758 13.535 9.351 1.00 95.38 160 LYS A O 1
ATOM 1306 N N . GLY A 1 161 ? 2.665 14.166 8.891 1.00 93.50 161 GLY A N 1
ATOM 1307 C CA . GLY A 1 161 ? 3.011 14.838 7.637 1.00 93.50 161 GLY A CA 1
ATOM 1308 C C . GLY A 1 161 ? 3.443 13.880 6.520 1.00 93.50 161 GLY A C 1
ATOM 1309 O O . GLY A 1 161 ? 4.171 14.285 5.606 1.00 93.50 161 GLY A O 1
ATOM 1310 N N . PHE A 1 162 ? 3.010 12.615 6.583 1.00 93.25 162 PHE A N 1
ATOM 1311 C CA . PHE A 1 162 ? 3.171 11.664 5.477 1.00 93.25 162 PHE A CA 1
ATOM 1312 C C . PHE A 1 162 ? 2.211 11.986 4.332 1.00 93.25 162 PHE A C 1
ATOM 1314 O O . PHE A 1 162 ? 2.561 11.808 3.171 1.00 93.25 162 PHE A O 1
ATOM 1321 N N . TRP A 1 163 ? 1.039 12.532 4.660 1.00 94.94 163 TRP A N 1
ATOM 1322 C CA . TRP A 1 163 ? 0.103 13.145 3.720 1.00 94.94 163 TRP A CA 1
ATOM 1323 C C . TRP A 1 163 ? -0.659 14.302 4.383 1.00 94.94 163 TRP A C 1
ATOM 1325 O O . TRP A 1 163 ? -0.534 14.536 5.588 1.00 94.94 163 TRP A O 1
ATOM 1335 N N . GLY A 1 164 ? -1.460 15.033 3.614 1.00 95.50 164 GLY A N 1
ATOM 1336 C CA . GLY A 1 164 ? -2.287 16.135 4.097 1.00 95.50 164 GLY A CA 1
ATOM 1337 C C . GLY A 1 164 ? -3.541 15.691 4.860 1.00 95.50 164 GLY A C 1
ATOM 1338 O O . GLY A 1 164 ? -3.970 14.540 4.817 1.00 95.50 164 GLY A O 1
ATOM 1339 N N . SER A 1 165 ? -4.170 16.634 5.565 1.00 97.00 165 SER A N 1
ATOM 1340 C CA . SER A 1 165 ? -5.391 16.387 6.351 1.00 97.00 165 SER A CA 1
ATOM 1341 C C . SER A 1 165 ? -6.602 15.996 5.502 1.00 97.00 165 SER A C 1
ATOM 1343 O O . SER A 1 165 ? -7.447 15.226 5.962 1.00 97.00 165 SER A O 1
ATOM 1345 N N . ALA A 1 166 ? -6.659 16.466 4.252 1.00 97.94 166 ALA A N 1
ATOM 1346 C CA . ALA A 1 166 ? -7.703 16.088 3.305 1.00 97.94 166 ALA A CA 1
ATOM 1347 C C . ALA A 1 166 ? -7.726 14.569 3.047 1.00 97.94 166 ALA A C 1
ATOM 1349 O O . ALA A 1 166 ? -8.806 14.000 2.915 1.00 97.94 166 ALA A O 1
ATOM 1350 N N . ASP A 1 167 ? -6.572 13.890 3.058 1.00 98.19 167 ASP A N 1
ATOM 1351 C CA . ASP A 1 167 ? -6.513 12.436 2.870 1.00 98.19 167 ASP A CA 1
ATOM 1352 C C . ASP A 1 167 ? -7.132 11.666 4.032 1.00 98.19 167 ASP A C 1
ATOM 1354 O O . ASP A 1 167 ? -7.877 10.710 3.820 1.00 98.19 167 ASP A O 1
ATOM 1358 N N . ALA A 1 168 ? -6.890 12.112 5.267 1.00 97.88 168 ALA A N 1
ATOM 1359 C CA . ALA A 1 168 ? -7.514 11.509 6.439 1.00 97.88 168 ALA A CA 1
ATOM 1360 C C . ALA A 1 168 ? -9.046 11.647 6.394 1.00 97.88 168 ALA A C 1
ATOM 1362 O O . ALA A 1 168 ? -9.772 10.702 6.717 1.00 97.88 168 ALA A O 1
ATOM 1363 N N . GLU A 1 169 ? -9.551 12.801 5.943 1.00 98.06 169 GLU A N 1
ATOM 1364 C CA . GLU A 1 169 ? -10.986 13.010 5.756 1.00 98.06 169 GLU A CA 1
ATOM 1365 C C . GLU A 1 169 ? -11.559 12.122 4.642 1.00 98.06 169 GLU A C 1
ATOM 1367 O O . GLU A 1 169 ? -12.623 11.521 4.817 1.00 98.06 169 GLU A O 1
ATOM 1372 N N . MET A 1 170 ? -10.864 12.016 3.509 1.00 98.38 170 MET A N 1
ATOM 1373 C CA . MET A 1 170 ? -11.321 11.210 2.379 1.00 98.38 170 MET A CA 1
ATOM 1374 C C . MET A 1 170 ? -11.294 9.715 2.681 1.00 98.38 170 MET A C 1
ATOM 1376 O O . MET A 1 170 ? -12.214 9.008 2.278 1.00 98.38 170 MET A O 1
ATOM 1380 N N . ILE A 1 171 ? -10.326 9.228 3.460 1.00 98.44 171 ILE A N 1
ATOM 1381 C CA . ILE A 1 171 ? -10.322 7.835 3.926 1.00 98.44 171 ILE A CA 1
ATOM 1382 C C . ILE A 1 171 ? -11.515 7.557 4.830 1.00 98.44 171 ILE A C 1
ATOM 1384 O O . ILE A 1 171 ? -12.156 6.519 4.680 1.00 98.44 171 ILE A O 1
ATOM 1388 N N . ARG A 1 172 ? -11.868 8.481 5.731 1.00 98.38 172 ARG A N 1
ATOM 1389 C CA . ARG A 1 172 ? -13.092 8.340 6.529 1.00 98.38 172 ARG A CA 1
ATOM 1390 C C . ARG A 1 172 ? -14.319 8.201 5.622 1.00 98.38 172 ARG A C 1
ATOM 1392 O O . ARG A 1 172 ? -15.060 7.236 5.770 1.00 98.38 172 ARG A O 1
ATOM 1399 N N . LYS A 1 173 ? -14.469 9.081 4.624 1.00 98.38 173 LYS A N 1
ATOM 1400 C CA . LYS A 1 173 ? -15.566 9.001 3.639 1.00 98.38 173 LYS A CA 1
ATOM 1401 C C . LYS A 1 173 ? -15.545 7.692 2.846 1.00 98.38 173 LYS A C 1
ATOM 1403 O O . LYS A 1 173 ? -16.594 7.097 2.626 1.00 98.38 173 LYS A O 1
ATOM 1408 N N . TRP A 1 174 ? -14.366 7.216 2.447 1.00 98.31 174 TRP A N 1
ATOM 1409 C CA . TRP A 1 174 ? -14.203 5.937 1.755 1.00 98.31 174 TRP A CA 1
ATOM 1410 C C . TRP A 1 174 ? -14.700 4.764 2.605 1.00 98.31 174 TRP A C 1
ATOM 1412 O O . TRP A 1 174 ? -15.464 3.926 2.130 1.00 98.31 174 TRP A O 1
ATOM 1422 N N . ILE A 1 175 ? -14.323 4.735 3.883 1.00 98.44 175 ILE A N 1
ATOM 1423 C CA . ILE A 1 175 ? -14.773 3.715 4.831 1.00 98.44 175 ILE A CA 1
ATOM 1424 C C . ILE A 1 175 ? -16.287 3.804 5.067 1.00 98.44 175 ILE A C 1
ATOM 1426 O O . ILE A 1 175 ? -16.955 2.770 5.076 1.00 98.44 175 ILE A O 1
ATOM 1430 N N . ASP A 1 176 ? -16.849 5.005 5.193 1.00 98.25 176 ASP A N 1
ATOM 1431 C CA . ASP A 1 176 ? -18.296 5.211 5.340 1.00 98.25 176 ASP A CA 1
ATOM 1432 C C . ASP A 1 176 ? -19.071 4.730 4.099 1.00 98.25 176 ASP A C 1
ATOM 1434 O O . ASP A 1 176 ? -20.098 4.060 4.224 1.00 98.25 176 ASP A O 1
ATOM 1438 N N . HIS A 1 177 ? -18.552 4.987 2.894 1.00 98.12 177 HIS A N 1
ATOM 1439 C CA . HIS A 1 177 ? -19.128 4.474 1.647 1.00 98.12 177 HIS A CA 1
ATOM 1440 C C . HIS A 1 177 ? -19.064 2.947 1.560 1.00 98.12 177 HIS A C 1
ATOM 1442 O O . HIS A 1 177 ? -20.014 2.311 1.112 1.00 98.12 177 HIS A O 1
ATOM 1448 N N . LEU A 1 178 ? -17.972 2.330 2.012 1.00 98.12 178 LEU A N 1
ATOM 1449 C CA . LEU A 1 178 ? -17.885 0.873 2.068 1.00 98.12 178 LEU A CA 1
ATOM 1450 C C . LEU A 1 178 ? -18.938 0.287 3.020 1.00 98.12 178 LEU A C 1
ATOM 1452 O O . LEU A 1 178 ? -19.598 -0.692 2.666 1.00 98.12 178 LEU A O 1
ATOM 1456 N N . HIS A 1 179 ? -19.164 0.906 4.183 1.00 97.94 179 HIS A N 1
ATOM 1457 C CA . HIS A 1 179 ? -20.263 0.502 5.062 1.00 97.94 179 HIS A CA 1
ATOM 1458 C C . HIS A 1 179 ? -21.630 0.636 4.373 1.00 97.94 179 HIS A C 1
ATOM 1460 O O . HIS A 1 179 ? -22.438 -0.290 4.462 1.00 97.94 179 HIS A O 1
ATOM 1466 N N . SER A 1 180 ? -21.887 1.737 3.654 1.00 98.06 180 SER A N 1
ATOM 1467 C CA . SER A 1 180 ? -23.195 1.984 3.028 1.00 98.06 180 SER A CA 1
ATOM 1468 C C . SER A 1 180 ? -23.541 0.986 1.919 1.00 98.06 180 SER A C 1
ATOM 1470 O O . SER A 1 180 ? -24.705 0.618 1.775 1.00 98.06 180 SER A O 1
ATOM 1472 N N . ILE A 1 181 ? -22.543 0.478 1.188 1.00 97.31 181 ILE A N 1
ATOM 1473 C CA . ILE A 1 181 ? -22.736 -0.565 0.164 1.00 97.31 181 ILE A CA 1
ATOM 1474 C C . ILE A 1 181 ? -22.703 -1.996 0.732 1.00 97.31 181 ILE A C 1
ATOM 1476 O O . ILE A 1 181 ? -22.670 -2.966 -0.028 1.00 97.31 181 ILE A O 1
ATOM 1480 N N . GLY A 1 182 ? -22.668 -2.159 2.059 1.00 97.06 182 GLY A N 1
ATOM 1481 C CA . GLY A 1 182 ? -22.659 -3.471 2.713 1.00 97.06 182 GLY A CA 1
ATOM 1482 C C . GLY A 1 182 ? -21.349 -4.246 2.539 1.00 97.06 182 GLY A C 1
ATOM 1483 O O . GLY A 1 182 ? -21.344 -5.485 2.538 1.00 97.06 182 GLY A O 1
ATOM 1484 N N . TYR A 1 183 ? -20.226 -3.543 2.363 1.00 97.75 183 TYR A N 1
ATOM 1485 C CA . TYR A 1 183 ? -18.910 -4.167 2.325 1.00 97.75 183 TYR A CA 1
ATOM 1486 C C . TYR A 1 183 ? -18.603 -4.875 3.653 1.00 97.75 183 TYR A C 1
ATOM 1488 O O . TYR A 1 183 ? -18.737 -4.308 4.734 1.00 97.75 183 TYR A O 1
ATOM 1496 N N . GLN A 1 184 ? -18.167 -6.132 3.564 1.00 96.81 184 GLN A N 1
ATOM 1497 C CA . GLN A 1 184 ? -17.834 -6.951 4.728 1.00 96.81 184 GLN A CA 1
ATOM 1498 C C . GLN A 1 184 ? -16.347 -6.801 5.046 1.00 96.81 184 GLN A C 1
ATOM 1500 O O . GLN A 1 184 ? -15.496 -7.389 4.371 1.00 96.81 184 GLN A O 1
ATOM 1505 N N . PHE A 1 185 ? -16.035 -6.011 6.071 1.00 97.12 185 PHE A N 1
ATOM 1506 C CA . PHE A 1 185 ? -14.660 -5.802 6.511 1.00 97.12 185 PHE A CA 1
ATOM 1507 C C . PHE A 1 185 ? -14.056 -7.096 7.092 1.00 97.12 185 PHE A C 1
ATOM 1509 O O . PHE A 1 185 ? -14.714 -7.796 7.867 1.00 97.12 185 PHE A O 1
ATOM 1516 N N . PRO A 1 186 ? -12.802 -7.446 6.742 1.00 94.50 186 PRO A N 1
ATOM 1517 C CA . PRO A 1 186 ? -12.124 -8.589 7.343 1.00 94.50 186 PRO A CA 1
ATOM 1518 C C . PRO A 1 186 ? -11.902 -8.403 8.846 1.00 94.50 186 PRO A C 1
ATOM 1520 O O . PRO A 1 186 ? -11.627 -7.302 9.319 1.00 94.50 186 PRO A O 1
ATOM 1523 N N . ARG A 1 187 ? -11.955 -9.503 9.602 1.00 91.75 187 ARG A N 1
ATOM 1524 C CA . ARG A 1 187 ? -11.649 -9.474 11.035 1.00 91.75 187 ARG A CA 1
ATOM 1525 C C . ARG A 1 187 ? -10.153 -9.285 11.252 1.00 91.75 187 ARG A C 1
ATOM 1527 O O . ARG A 1 187 ? -9.346 -9.964 10.617 1.00 91.75 187 ARG A O 1
ATOM 1534 N N . LYS A 1 188 ? -9.803 -8.403 12.186 1.00 89.88 188 LYS A N 1
ATOM 1535 C CA . LYS A 1 188 ? -8.434 -8.251 12.674 1.00 89.88 188 LYS A CA 1
ATOM 1536 C C . LYS A 1 188 ? -7.968 -9.553 13.335 1.00 89.88 188 LYS A C 1
ATOM 1538 O O . LYS A 1 188 ? -8.725 -10.189 14.070 1.00 89.88 188 LYS A O 1
ATOM 1543 N N . SER A 1 189 ? -6.726 -9.939 13.071 1.00 81.81 189 SER A N 1
ATOM 1544 C CA . SER A 1 189 ? -6.088 -11.086 13.704 1.00 81.81 189 SER A CA 1
ATOM 1545 C C . SER A 1 189 ? -5.638 -10.771 15.129 1.00 81.81 189 SER A C 1
ATOM 1547 O O . SER A 1 189 ? -5.201 -9.660 15.438 1.00 81.81 189 SER A O 1
ATOM 1549 N N . ASN A 1 190 ? -5.704 -11.789 15.988 1.00 67.00 190 ASN A N 1
ATOM 1550 C CA . ASN A 1 190 ? -5.194 -11.750 17.358 1.00 67.00 190 ASN A CA 1
ATOM 1551 C C . ASN A 1 190 ? -3.723 -12.202 17.453 1.00 67.00 190 ASN A C 1
ATOM 1553 O O . ASN A 1 190 ? -3.176 -12.255 18.553 1.00 67.00 190 ASN A O 1
ATOM 1557 N N . HIS A 1 191 ? -3.074 -12.566 16.340 1.00 58.94 191 HIS A N 1
ATOM 1558 C CA . HIS A 1 191 ? -1.712 -13.096 16.364 1.00 58.94 191 HIS A CA 1
ATOM 1559 C C . HIS A 1 191 ? -0.663 -11.976 16.481 1.00 58.94 191 HIS A C 1
ATOM 1561 O O . HIS A 1 191 ? -0.405 -11.210 15.547 1.00 58.94 191 HIS A O 1
ATOM 1567 N N . ILE A 1 192 ? -0.049 -11.912 17.669 1.00 51.38 192 ILE A N 1
ATOM 1568 C CA . ILE A 1 192 ? 0.881 -10.858 18.113 1.00 51.38 192 ILE A CA 1
ATOM 1569 C C . ILE A 1 192 ? 2.270 -10.978 17.460 1.00 51.38 192 ILE A C 1
ATOM 1571 O O . ILE A 1 192 ? 2.992 -9.992 17.386 1.00 51.38 192 ILE A O 1
ATOM 1575 N N . LYS A 1 193 ? 2.658 -12.139 16.917 1.00 50.12 193 LYS A N 1
ATOM 1576 C CA . LYS A 1 193 ? 3.961 -12.302 16.252 1.00 50.12 193 LYS A CA 1
ATOM 1577 C C . LYS A 1 193 ? 3.860 -13.195 15.023 1.00 50.12 193 LYS A C 1
ATOM 1579 O O . LYS A 1 193 ? 3.560 -14.379 15.140 1.00 50.12 193 LYS A O 1
ATOM 1584 N N . TYR A 1 194 ? 4.162 -12.624 13.859 1.00 48.59 194 TYR A N 1
ATOM 1585 C CA . TYR A 1 194 ? 4.694 -13.409 12.753 1.00 48.59 194 TYR A CA 1
ATOM 1586 C C . TYR A 1 194 ? 6.152 -13.681 13.100 1.00 48.59 194 TYR A C 1
ATOM 1588 O O . TYR A 1 194 ? 6.941 -12.749 13.216 1.00 48.59 194 TYR A O 1
ATOM 1596 N N . ILE A 1 195 ? 6.476 -14.938 13.374 1.00 47.31 195 ILE A N 1
ATOM 1597 C CA . ILE A 1 195 ? 7.857 -15.381 13.525 1.00 47.31 195 ILE A CA 1
ATOM 1598 C C . ILE A 1 195 ? 8.198 -16.016 12.179 1.00 47.31 195 ILE A C 1
ATOM 1600 O O . ILE A 1 195 ? 7.650 -17.087 11.892 1.00 47.31 195 ILE A O 1
ATOM 1604 N N . PRO A 1 196 ? 9.027 -15.375 11.333 1.00 47.59 196 PRO A N 1
ATOM 1605 C CA . PRO A 1 196 ? 9.610 -16.055 10.190 1.00 47.59 196 PRO A CA 1
ATOM 1606 C C . PRO A 1 196 ? 10.338 -17.287 10.732 1.00 47.59 196 PRO A C 1
ATOM 1608 O O . PRO A 1 196 ? 11.298 -17.171 11.491 1.00 47.59 196 PRO A O 1
ATOM 1611 N N . ARG A 1 197 ? 9.825 -18.482 10.436 1.00 43.12 197 ARG A N 1
ATOM 1612 C CA . ARG A 1 197 ? 10.461 -19.740 10.841 1.00 43.12 197 ARG A CA 1
ATOM 1613 C C . ARG A 1 197 ? 11.578 -20.070 9.864 1.00 43.12 197 ARG A C 1
ATOM 1615 O O . ARG A 1 197 ? 11.445 -20.965 9.041 1.00 43.12 197 ARG A O 1
ATOM 1622 N N . GLU A 1 198 ? 12.650 -19.286 9.915 1.00 47.56 198 GLU A N 1
ATOM 1623 C CA . GLU A 1 198 ? 13.853 -19.492 9.095 1.00 47.56 198 GLU A CA 1
ATOM 1624 C C . GLU A 1 198 ? 14.636 -20.751 9.502 1.00 47.56 198 GLU A C 1
ATOM 1626 O O . GLU A 1 198 ? 15.436 -21.266 8.727 1.00 47.56 198 GLU A O 1
ATOM 1631 N N . ASP A 1 199 ? 14.354 -21.292 10.691 1.00 47.25 199 ASP A N 1
ATOM 1632 C CA . ASP A 1 199 ? 14.869 -22.566 11.199 1.00 47.25 199 ASP A CA 1
ATOM 1633 C C . ASP A 1 199 ? 14.380 -23.781 10.393 1.00 47.25 199 ASP A C 1
ATOM 1635 O O . ASP A 1 199 ? 15.006 -24.843 10.408 1.00 47.25 199 ASP A O 1
ATOM 1639 N N . ILE A 1 200 ? 13.279 -23.635 9.653 1.00 41.50 200 ILE A N 1
ATOM 1640 C CA . ILE A 1 200 ? 12.758 -24.677 8.775 1.00 41.50 200 ILE A CA 1
ATOM 1641 C C . ILE A 1 200 ? 13.261 -24.409 7.355 1.00 41.50 200 ILE A C 1
ATOM 1643 O O . ILE A 1 200 ? 12.788 -23.509 6.658 1.00 41.50 200 ILE A O 1
ATOM 1647 N N . ARG A 1 201 ? 14.192 -25.250 6.889 1.00 39.19 201 ARG A N 1
ATOM 1648 C CA . ARG A 1 201 ? 14.641 -25.281 5.489 1.00 39.19 201 ARG A CA 1
ATOM 1649 C C . ARG A 1 201 ? 13.410 -25.400 4.579 1.00 39.19 201 ARG A C 1
ATOM 1651 O O . ARG A 1 201 ? 12.711 -26.410 4.606 1.00 39.19 201 ARG A O 1
ATOM 1658 N N . GLY A 1 202 ? 13.122 -24.356 3.806 1.00 44.12 202 GLY A N 1
ATOM 1659 C CA . GLY A 1 202 ? 11.948 -24.302 2.935 1.00 44.12 202 GLY A CA 1
ATOM 1660 C C . GLY A 1 202 ? 10.700 -23.613 3.500 1.00 44.12 202 GLY A C 1
ATOM 1661 O O . GLY A 1 202 ? 9.680 -23.605 2.818 1.00 44.12 202 GLY A O 1
ATOM 1662 N N . ALA A 1 203 ? 10.751 -22.981 4.679 1.00 39.50 203 ALA A N 1
ATOM 1663 C CA . ALA A 1 203 ? 9.617 -22.223 5.231 1.00 39.50 203 ALA A CA 1
ATOM 1664 C C . ALA A 1 203 ? 9.115 -21.098 4.314 1.00 39.50 203 ALA A C 1
ATOM 1666 O O . ALA A 1 203 ? 7.915 -20.831 4.258 1.00 39.50 203 ALA A O 1
ATOM 1667 N N . ASN A 1 204 ? 10.037 -20.492 3.562 1.00 44.69 204 ASN A N 1
ATOM 1668 C CA . ASN A 1 204 ? 9.753 -19.479 2.546 1.00 44.69 204 ASN A CA 1
ATOM 1669 C C . ASN A 1 204 ? 9.891 -20.027 1.112 1.00 44.69 204 ASN A C 1
ATOM 1671 O O . ASN A 1 204 ? 9.629 -19.311 0.148 1.00 44.69 204 ASN A O 1
ATOM 1675 N N . CYS A 1 205 ? 10.259 -21.303 0.946 1.00 42.75 205 CYS A N 1
ATOM 1676 C CA . CYS A 1 205 ? 10.328 -21.944 -0.363 1.00 42.75 205 CYS A CA 1
ATOM 1677 C C . CYS A 1 205 ? 8.967 -22.565 -0.683 1.00 42.75 205 CYS A C 1
ATOM 1679 O O . CYS A 1 205 ? 8.642 -23.670 -0.247 1.00 42.75 205 CYS A O 1
ATOM 1681 N N . ARG A 1 206 ? 8.156 -21.877 -1.488 1.00 51.34 206 ARG A N 1
ATOM 1682 C CA . ARG A 1 206 ? 7.067 -22.561 -2.194 1.00 51.34 206 ARG A CA 1
ATOM 1683 C C . ARG A 1 206 ? 7.670 -23.336 -3.363 1.00 51.34 206 ARG A C 1
ATOM 1685 O O . ARG A 1 206 ? 8.588 -22.846 -4.014 1.00 51.34 206 ARG A O 1
ATOM 1692 N N . ARG A 1 207 ? 7.138 -24.528 -3.658 1.00 38.97 207 ARG A N 1
ATOM 1693 C CA . ARG A 1 207 ? 7.404 -25.177 -4.949 1.00 38.97 207 ARG A CA 1
ATOM 1694 C C . ARG A 1 207 ? 6.960 -24.200 -6.035 1.00 38.97 207 ARG A C 1
ATOM 1696 O O . ARG A 1 207 ? 5.775 -23.882 -6.111 1.00 38.97 207 ARG A O 1
ATOM 1703 N N . ALA A 1 208 ? 7.895 -23.724 -6.850 1.00 38.78 208 ALA A N 1
ATOM 1704 C CA . ALA A 1 208 ? 7.530 -23.276 -8.179 1.00 38.78 208 ALA A CA 1
ATOM 1705 C C . ALA A 1 208 ? 6.925 -24.508 -8.859 1.00 38.78 208 ALA A C 1
ATOM 1707 O O . ALA A 1 208 ? 7.616 -25.513 -9.037 1.00 38.78 208 ALA A O 1
ATOM 1708 N N . ASN A 1 209 ? 5.620 -24.487 -9.136 1.00 35.69 209 ASN A N 1
ATOM 1709 C CA . ASN A 1 209 ? 5.033 -25.487 -10.016 1.00 35.69 209 ASN A CA 1
ATOM 1710 C C . ASN A 1 209 ? 5.601 -25.204 -11.405 1.00 35.69 209 ASN A C 1
ATOM 1712 O O . ASN A 1 209 ? 5.077 -24.386 -12.153 1.00 35.69 209 ASN A O 1
ATOM 1716 N N . VAL A 1 210 ? 6.730 -25.836 -11.713 1.00 38.56 210 VAL A N 1
ATOM 1717 C CA . VAL A 1 210 ? 7.199 -25.950 -13.084 1.00 38.56 210 VAL A CA 1
ATOM 1718 C C . VAL A 1 210 ? 6.384 -27.084 -13.683 1.00 38.56 210 VAL A C 1
ATOM 1720 O O . VAL A 1 210 ? 6.742 -28.252 -13.561 1.00 38.56 210 VAL A O 1
ATOM 1723 N N . GLU A 1 211 ? 5.235 -26.748 -14.263 1.00 35.16 211 GLU A N 1
ATOM 1724 C CA . GLU A 1 211 ? 4.538 -27.688 -15.129 1.00 35.16 211 GLU A CA 1
ATOM 1725 C C . GLU A 1 211 ? 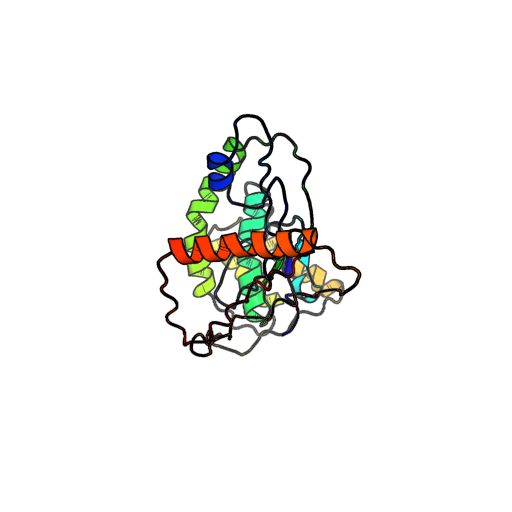5.386 -27.863 -16.392 1.00 35.16 211 GLU A C 1
ATOM 1727 O O . GLU A 1 211 ? 5.639 -26.943 -17.179 1.00 35.16 211 GLU A O 1
ATOM 1732 N N . PHE A 1 212 ? 5.927 -29.067 -16.526 1.00 41.16 212 PHE A N 1
ATOM 1733 C CA . PHE A 1 212 ? 6.413 -29.567 -17.794 1.00 41.16 212 PHE A CA 1
ATOM 1734 C C . PHE A 1 212 ? 5.199 -30.197 -18.466 1.00 41.16 212 PHE A C 1
ATOM 1736 O O . PHE A 1 212 ? 4.889 -31.359 -18.220 1.00 41.16 212 PHE A O 1
ATOM 1743 N N . GLU A 1 213 ? 4.466 -29.413 -19.256 1.00 39.78 213 GLU A N 1
ATOM 1744 C CA . GLU A 1 213 ? 3.577 -30.009 -20.249 1.00 39.78 213 GLU A CA 1
ATOM 1745 C C . GLU A 1 213 ? 4.446 -30.896 -21.140 1.00 39.78 213 GLU A C 1
ATOM 1747 O O . GLU A 1 213 ? 5.384 -30.421 -21.780 1.00 39.78 213 GLU A O 1
ATOM 1752 N N . ALA A 1 214 ? 4.162 -32.196 -21.135 1.00 44.78 214 ALA A N 1
ATOM 1753 C CA . ALA A 1 214 ? 4.777 -33.163 -22.034 1.00 44.78 214 ALA A CA 1
ATOM 1754 C C . ALA A 1 214 ? 4.133 -33.103 -23.434 1.00 44.78 214 ALA A C 1
ATOM 1756 O O . ALA A 1 214 ? 4.044 -34.119 -24.118 1.00 44.78 214 ALA A O 1
ATOM 1757 N N . ASP A 1 215 ? 3.673 -31.923 -23.856 1.00 42.72 215 ASP A N 1
ATOM 1758 C CA . ASP A 1 215 ? 3.113 -31.709 -25.184 1.00 42.72 215 ASP A CA 1
ATOM 1759 C C . ASP A 1 215 ? 4.243 -31.309 -26.127 1.00 42.72 215 ASP A C 1
ATOM 1761 O O . ASP A 1 215 ? 4.567 -30.139 -26.312 1.00 42.72 215 ASP A O 1
ATOM 1765 N N . GLY A 1 216 ? 4.868 -32.342 -26.697 1.00 53.88 216 GLY A N 1
ATOM 1766 C CA . GLY A 1 216 ? 5.958 -32.217 -27.656 1.00 53.88 216 GLY A CA 1
ATOM 1767 C C . GLY A 1 216 ? 7.286 -31.838 -27.000 1.00 53.88 216 GLY A C 1
ATOM 1768 O O . GLY A 1 216 ? 7.385 -30.906 -26.208 1.00 53.88 216 GLY A O 1
ATOM 1769 N N . PHE A 1 217 ? 8.346 -32.571 -27.339 1.00 47.03 217 PHE A N 1
ATOM 1770 C CA . PHE A 1 217 ? 9.711 -32.184 -26.990 1.00 47.03 217 PHE A CA 1
ATOM 1771 C C . PHE A 1 217 ? 10.069 -30.879 -27.714 1.00 47.03 217 PHE A C 1
ATOM 1773 O O . PHE A 1 217 ? 10.586 -30.895 -28.826 1.00 47.03 217 PHE A O 1
ATOM 1780 N N . ASP A 1 218 ? 9.786 -29.745 -27.082 1.00 60.09 218 ASP A N 1
ATOM 1781 C CA . ASP A 1 218 ? 10.360 -28.462 -27.462 1.00 60.09 218 ASP A CA 1
ATOM 1782 C C . ASP A 1 218 ? 11.702 -28.304 -26.725 1.00 60.09 218 ASP A C 1
ATOM 1784 O O . ASP A 1 218 ? 11.787 -27.837 -25.578 1.00 60.09 218 ASP A O 1
ATOM 1788 N N . GLU A 1 219 ? 12.769 -28.791 -27.369 1.00 59.78 219 GLU A N 1
ATOM 1789 C CA . GLU A 1 219 ? 14.147 -28.657 -26.883 1.00 59.78 219 GLU A CA 1
ATOM 1790 C C . GLU A 1 219 ? 14.527 -27.187 -26.664 1.00 59.78 219 GLU A C 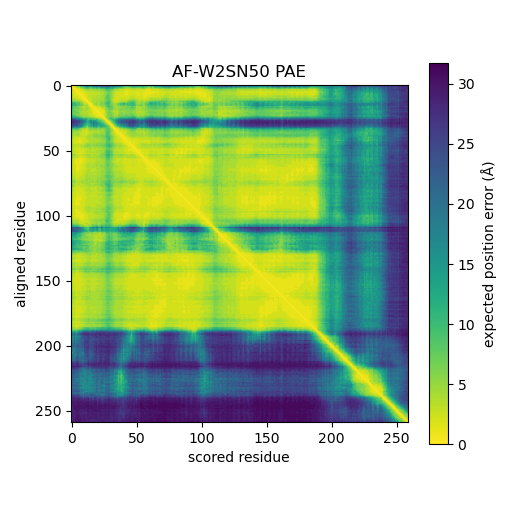1
ATOM 1792 O O . GLU A 1 219 ? 15.269 -26.890 -25.726 1.00 59.78 219 GLU A O 1
ATOM 1797 N N . GLN A 1 220 ? 13.965 -26.267 -27.457 1.00 58.78 220 GLN A N 1
ATOM 1798 C CA . GLN A 1 220 ? 14.212 -24.832 -27.349 1.00 58.78 220 GLN A CA 1
ATOM 1799 C C . GLN A 1 220 ? 13.633 -24.291 -26.037 1.00 58.78 220 GLN A C 1
ATOM 1801 O O . GLN A 1 220 ? 14.367 -23.723 -25.233 1.00 58.78 220 GLN A O 1
ATOM 1806 N N . LYS A 1 221 ? 12.357 -24.578 -25.741 1.00 57.59 221 LYS A N 1
ATOM 1807 C CA . LYS A 1 221 ? 11.697 -24.175 -24.482 1.00 57.59 221 LYS A CA 1
ATOM 1808 C C . LYS A 1 221 ? 12.401 -24.757 -23.251 1.00 57.59 221 LYS A C 1
ATOM 1810 O O . LYS A 1 221 ? 12.472 -24.111 -22.204 1.00 57.59 221 LYS A O 1
ATOM 1815 N N . SER A 1 222 ? 12.937 -25.972 -23.359 1.00 61.50 222 SER A N 1
ATOM 1816 C CA . SER A 1 222 ? 13.694 -2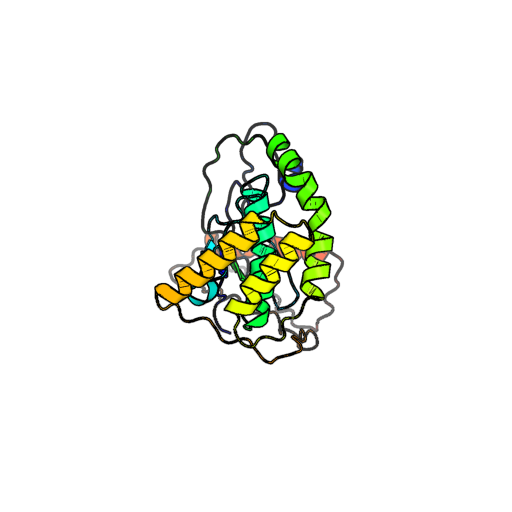6.627 -22.282 1.00 61.50 222 SER A CA 1
ATOM 1817 C C . SER A 1 222 ? 15.083 -26.006 -22.082 1.00 61.50 222 SER A C 1
ATOM 1819 O O . SER A 1 222 ? 15.494 -25.769 -20.943 1.00 61.50 222 SER A O 1
ATOM 1821 N N . ALA A 1 223 ? 15.788 -25.695 -23.171 1.00 65.19 223 ALA A N 1
ATOM 1822 C CA . ALA A 1 223 ? 17.069 -24.996 -23.141 1.00 65.19 223 ALA A CA 1
ATOM 1823 C C . ALA A 1 223 ? 16.923 -23.557 -22.622 1.00 65.19 223 ALA A C 1
ATOM 1825 O O . ALA A 1 223 ? 17.739 -23.117 -21.812 1.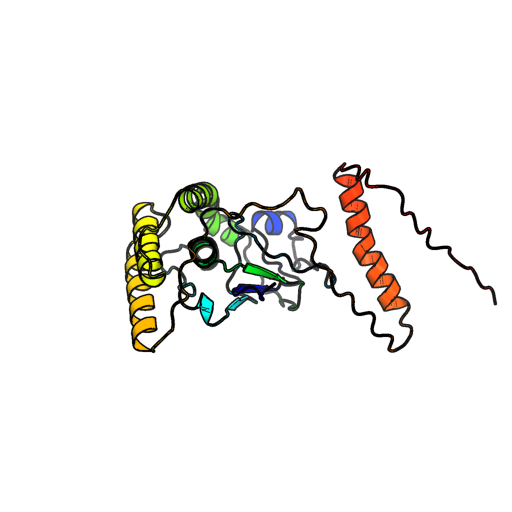00 65.19 223 ALA A O 1
ATOM 1826 N N . ASP A 1 224 ? 15.854 -22.859 -23.006 1.00 63.59 224 ASP A N 1
ATOM 1827 C CA . ASP A 1 224 ? 15.545 -21.508 -22.538 1.00 63.59 224 ASP A CA 1
ATOM 1828 C C . ASP A 1 224 ? 15.238 -21.502 -21.038 1.00 63.59 224 ASP A C 1
ATOM 1830 O O . ASP A 1 224 ? 15.797 -20.684 -20.307 1.00 63.59 224 ASP A O 1
ATOM 1834 N N . LYS A 1 225 ? 14.461 -22.477 -20.536 1.00 61.69 225 LYS A N 1
ATOM 1835 C CA . LYS A 1 225 ? 14.259 -22.674 -19.088 1.00 61.69 225 LYS A CA 1
ATOM 1836 C C . LYS A 1 225 ? 15.593 -22.866 -18.358 1.00 61.69 225 LYS A C 1
ATOM 1838 O O . LYS A 1 225 ? 15.845 -22.184 -17.368 1.00 61.69 225 LYS A O 1
ATOM 1843 N N . LEU A 1 226 ? 16.462 -23.757 -18.844 1.00 64.88 226 LEU A N 1
ATOM 1844 C CA . LEU A 1 226 ? 17.779 -24.007 -18.238 1.00 64.88 226 LEU A CA 1
ATOM 1845 C C . LEU A 1 226 ? 18.667 -22.754 -18.248 1.00 64.88 226 LEU A C 1
ATOM 1847 O O . LEU A 1 226 ? 19.299 -22.440 -17.240 1.00 64.88 226 LEU A O 1
ATOM 1851 N N . ARG A 1 227 ? 18.678 -22.004 -19.354 1.00 65.50 227 ARG A N 1
ATOM 1852 C CA . ARG A 1 227 ? 19.422 -20.746 -19.480 1.00 65.50 227 ARG A CA 1
ATOM 1853 C C . ARG A 1 227 ? 18.891 -19.670 -18.531 1.00 65.50 227 ARG A C 1
ATOM 1855 O O . ARG A 1 227 ? 19.681 -18.958 -17.921 1.00 65.50 227 ARG A O 1
ATOM 1862 N N . MET A 1 228 ? 17.574 -19.578 -18.362 1.00 63.78 228 MET A N 1
ATOM 1863 C CA . MET A 1 228 ? 16.938 -18.626 -17.447 1.00 63.78 228 MET A CA 1
ATOM 1864 C C . MET A 1 228 ? 17.268 -18.905 -15.972 1.00 63.78 228 MET A C 1
ATOM 1866 O O . MET A 1 228 ? 17.378 -17.960 -15.191 1.00 63.78 228 MET A O 1
ATOM 1870 N N . PHE A 1 229 ? 17.474 -20.170 -15.585 1.00 64.75 229 PHE A N 1
ATOM 1871 C CA . PHE A 1 229 ? 17.944 -20.534 -14.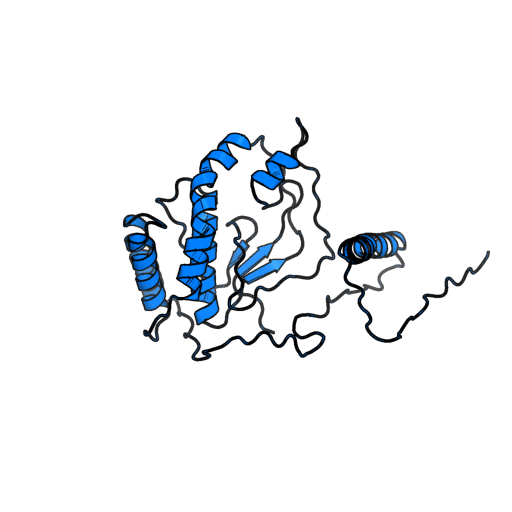239 1.00 64.75 229 PHE A CA 1
ATOM 1872 C C . PHE A 1 229 ? 19.468 -20.434 -14.068 1.00 64.75 229 PHE A C 1
ATOM 1874 O O . PHE A 1 229 ? 19.930 -20.258 -12.943 1.00 64.75 229 PHE A O 1
ATOM 1881 N N . ALA A 1 230 ? 20.255 -20.467 -15.149 1.00 64.12 230 ALA A N 1
ATOM 1882 C CA . ALA A 1 230 ? 21.708 -20.275 -15.075 1.00 64.12 230 ALA A CA 1
ATOM 1883 C C . ALA A 1 230 ? 22.094 -18.888 -14.522 1.00 64.12 230 ALA A C 1
ATOM 1885 O O . ALA A 1 230 ? 23.111 -18.752 -13.848 1.00 64.12 230 ALA A O 1
ATOM 1886 N N . ASN A 1 231 ? 21.252 -17.870 -14.730 1.00 60.00 231 ASN A N 1
ATOM 1887 C CA . ASN A 1 231 ? 21.461 -16.540 -14.150 1.00 60.00 231 ASN A CA 1
ATOM 1888 C C . ASN A 1 231 ? 21.361 -16.541 -12.615 1.00 60.00 231 ASN A C 1
ATOM 1890 O O . ASN A 1 231 ? 22.049 -15.762 -11.964 1.00 60.00 231 ASN A O 1
ATOM 1894 N N . ILE A 1 232 ? 20.524 -17.412 -12.031 1.00 59.50 232 ILE A N 1
ATOM 1895 C CA . ILE A 1 232 ? 20.444 -17.588 -10.573 1.00 59.50 232 ILE A CA 1
ATOM 1896 C C . ILE A 1 232 ? 21.729 -18.230 -10.044 1.00 59.50 232 ILE A C 1
ATOM 1898 O O . ILE A 1 232 ? 22.234 -17.788 -9.020 1.00 59.50 232 ILE A O 1
ATOM 1902 N N . ASP A 1 233 ? 22.279 -19.221 -10.749 1.00 60.53 233 ASP A N 1
ATOM 1903 C CA . ASP A 1 233 ? 23.542 -19.876 -10.382 1.00 60.53 233 ASP A CA 1
ATOM 1904 C C . ASP A 1 233 ? 24.723 -18.886 -10.396 1.00 60.53 233 ASP A C 1
ATOM 1906 O O . ASP A 1 233 ? 25.495 -18.805 -9.438 1.00 60.53 233 ASP A O 1
ATOM 1910 N N . ASP A 1 234 ? 24.804 -18.046 -11.433 1.00 63.84 234 ASP A N 1
ATOM 1911 C CA . ASP A 1 234 ? 25.800 -16.973 -11.536 1.00 63.84 234 ASP A CA 1
ATOM 1912 C C . ASP A 1 234 ? 25.624 -15.914 -10.433 1.00 63.84 234 ASP A C 1
ATOM 1914 O O . ASP A 1 234 ? 26.600 -15.495 -9.807 1.00 63.84 234 ASP A O 1
ATOM 1918 N N . TRP A 1 235 ? 24.380 -15.519 -10.134 1.00 52.56 235 TRP A N 1
ATOM 1919 C CA . TRP A 1 235 ? 24.092 -14.564 -9.062 1.00 52.56 235 TRP A CA 1
ATOM 1920 C C . TRP A 1 235 ? 24.458 -15.126 -7.684 1.00 52.56 235 TRP A C 1
ATOM 1922 O O . TRP A 1 235 ? 25.173 -14.459 -6.937 1.00 52.56 235 TRP A O 1
ATOM 1932 N N . CYS A 1 236 ? 24.074 -16.373 -7.385 1.00 52.59 236 CYS A N 1
ATOM 1933 C CA . CYS A 1 236 ? 24.441 -17.075 -6.153 1.00 52.59 236 CYS A CA 1
ATOM 1934 C C . CYS A 1 236 ? 25.965 -17.173 -5.988 1.00 52.59 236 CYS A C 1
ATOM 1936 O O . CYS A 1 236 ? 26.493 -16.875 -4.912 1.00 52.59 236 CYS A O 1
ATOM 1938 N N . THR A 1 237 ? 26.679 -17.504 -7.068 1.00 59.91 237 THR A N 1
ATOM 1939 C CA . THR A 1 237 ? 28.148 -17.588 -7.091 1.00 59.91 237 THR A CA 1
ATOM 1940 C C . THR A 1 237 ? 28.798 -16.225 -6.830 1.00 59.91 237 THR A C 1
ATOM 1942 O O . THR A 1 237 ? 29.778 -16.134 -6.089 1.00 59.91 237 THR A O 1
ATOM 1945 N N . LYS A 1 238 ? 28.232 -15.144 -7.382 1.00 61.00 238 LYS A N 1
ATOM 1946 C CA . LYS A 1 238 ? 28.704 -13.764 -7.176 1.00 61.00 238 LYS A CA 1
ATOM 1947 C C . LYS A 1 238 ? 28.393 -13.214 -5.784 1.00 61.00 238 LYS A C 1
ATOM 1949 O O . LYS A 1 238 ? 29.177 -12.421 -5.271 1.00 61.00 238 LYS A O 1
ATOM 1954 N N . SER A 1 239 ? 27.290 -13.633 -5.161 1.00 47.69 239 SER A N 1
ATOM 1955 C CA . SER A 1 239 ? 26.896 -13.197 -3.812 1.00 47.69 239 SER A CA 1
ATOM 1956 C C . SER A 1 239 ? 27.709 -13.825 -2.670 1.00 47.69 239 SER A C 1
ATOM 1958 O O . SER A 1 239 ? 27.549 -13.422 -1.523 1.00 47.69 239 SER A O 1
ATOM 1960 N N . GLY A 1 240 ? 28.603 -14.781 -2.953 1.00 42.50 240 GLY A N 1
ATOM 1961 C CA . GLY A 1 240 ? 29.530 -15.338 -1.959 1.00 42.50 240 GLY A CA 1
ATOM 1962 C C . GLY A 1 240 ? 28.900 -16.265 -0.909 1.00 42.50 240 GLY A C 1
ATOM 1963 O O . GLY A 1 240 ? 29.598 -16.709 0.004 1.00 42.50 240 GLY A O 1
ATOM 1964 N N . GLU A 1 241 ? 27.612 -16.603 -1.027 1.00 44.97 241 GLU A N 1
ATOM 1965 C CA . GLU A 1 241 ? 26.983 -17.608 -0.170 1.00 44.97 241 GLU A CA 1
ATOM 1966 C C . GLU A 1 241 ? 27.385 -19.017 -0.621 1.00 44.97 241 GLU A C 1
ATOM 1968 O O . GLU A 1 241 ? 26.783 -19.625 -1.507 1.00 44.97 241 GLU A O 1
ATOM 1973 N N . ASN A 1 242 ? 28.409 -19.573 0.027 1.00 39.28 242 ASN A N 1
ATOM 1974 C CA . ASN A 1 242 ? 28.685 -21.005 -0.024 1.00 39.28 242 ASN A CA 1
ATOM 1975 C C . ASN A 1 242 ? 27.520 -21.762 0.632 1.00 39.28 242 ASN A C 1
ATOM 1977 O O . ASN A 1 242 ? 27.547 -22.039 1.832 1.00 39.28 242 ASN A O 1
ATOM 1981 N N . TYR A 1 243 ? 26.511 -22.141 -0.154 1.00 38.88 243 TYR A N 1
ATOM 1982 C CA . TYR A 1 243 ? 25.508 -23.124 0.253 1.00 38.88 243 TYR A CA 1
ATOM 1983 C C . TYR A 1 243 ? 26.182 -24.496 0.433 1.00 38.88 243 TYR A C 1
ATOM 1985 O O . TYR A 1 243 ? 26.144 -25.373 -0.429 1.00 38.88 243 TYR A O 1
ATOM 1993 N N . THR A 1 244 ? 26.800 -24.718 1.592 1.00 38.22 244 THR A N 1
ATOM 1994 C CA . THR A 1 244 ? 27.263 -26.032 2.060 1.00 38.22 244 THR A CA 1
ATOM 1995 C C . THR A 1 244 ? 26.067 -26.833 2.563 1.00 38.22 244 THR A C 1
ATOM 1997 O O . THR A 1 244 ? 25.861 -27.081 3.746 1.00 38.22 244 THR A O 1
ATOM 2000 N N . GLY A 1 245 ? 25.217 -27.224 1.621 1.00 34.19 245 GLY A N 1
ATOM 2001 C CA . GLY A 1 245 ? 23.954 -27.883 1.890 1.00 34.19 245 GLY A CA 1
ATOM 2002 C C . GLY A 1 245 ? 23.901 -29.322 1.406 1.00 34.19 245 GLY A C 1
ATOM 2003 O O . GLY A 1 245 ? 23.064 -29.586 0.562 1.00 34.19 245 GLY A O 1
ATOM 2004 N N . GLN A 1 246 ? 24.741 -30.208 1.955 1.00 30.80 246 GLN A N 1
ATOM 2005 C CA . GLN A 1 246 ? 24.676 -31.681 1.858 1.00 30.80 246 GLN A CA 1
ATOM 2006 C C . GLN A 1 246 ? 24.411 -32.282 0.461 1.00 30.80 246 GLN A C 1
ATOM 2008 O O . GLN A 1 246 ? 23.281 -32.333 -0.010 1.00 30.80 246 GLN A O 1
ATOM 2013 N N . ASN A 1 247 ? 25.478 -32.839 -0.128 1.00 34.38 247 ASN A N 1
ATOM 2014 C CA . ASN A 1 247 ? 25.503 -33.974 -1.061 1.00 34.38 247 ASN A CA 1
ATOM 2015 C C . ASN A 1 247 ? 24.136 -34.493 -1.541 1.00 34.38 247 ASN A C 1
ATOM 2017 O O . ASN A 1 247 ? 23.625 -35.470 -1.011 1.00 34.38 247 ASN A O 1
ATOM 2021 N N . ASN A 1 248 ? 23.618 -33.893 -2.608 1.00 32.81 248 ASN A N 1
ATOM 2022 C CA . ASN A 1 248 ? 22.838 -34.586 -3.630 1.00 32.81 248 ASN A CA 1
ATOM 2023 C C . ASN A 1 248 ? 23.200 -33.960 -4.978 1.00 32.81 248 ASN A C 1
ATOM 2025 O O . ASN A 1 248 ? 22.442 -33.216 -5.591 1.00 32.81 248 ASN A O 1
ATOM 2029 N N . THR A 1 249 ? 24.427 -34.235 -5.418 1.00 29.86 249 THR A N 1
ATOM 2030 C CA . THR A 1 249 ? 24.806 -34.066 -6.818 1.00 29.86 249 THR A CA 1
ATOM 2031 C C . THR A 1 249 ? 24.154 -35.192 -7.614 1.00 29.86 249 THR A C 1
ATOM 2033 O O . THR A 1 249 ? 24.774 -36.220 -7.883 1.00 29.86 249 THR A O 1
ATOM 2036 N N . GLU A 1 250 ? 22.911 -35.002 -8.051 1.00 30.67 250 GLU A N 1
ATOM 2037 C CA . GLU A 1 250 ? 22.501 -35.661 -9.288 1.00 30.67 250 GLU A CA 1
ATOM 2038 C C . GLU A 1 250 ? 23.263 -34.981 -10.424 1.00 30.67 250 GLU A C 1
ATOM 2040 O O . GLU A 1 250 ? 22.854 -33.976 -11.002 1.00 30.67 250 GLU A O 1
ATOM 2045 N N . LYS A 1 251 ? 24.449 -35.526 -10.714 1.00 26.75 251 LYS A N 1
ATOM 2046 C CA . LYS A 1 251 ? 25.126 -35.297 -11.986 1.00 26.75 251 LYS A CA 1
ATOM 2047 C C . LYS A 1 251 ? 24.142 -35.693 -13.082 1.00 26.75 251 LYS A C 1
ATOM 2049 O O . LYS A 1 251 ? 23.961 -36.883 -13.337 1.00 26.75 251 LYS A O 1
ATOM 2054 N N . ILE A 1 252 ? 23.546 -34.706 -13.747 1.00 29.66 252 ILE A N 1
ATOM 2055 C CA . ILE A 1 252 ? 22.827 -34.910 -15.003 1.00 29.66 252 ILE A CA 1
ATOM 2056 C C . ILE A 1 252 ? 23.864 -35.428 -16.003 1.00 29.66 252 ILE A C 1
ATOM 2058 O O . ILE A 1 252 ? 24.664 -34.679 -16.569 1.00 29.66 252 ILE A O 1
ATOM 2062 N N . LYS A 1 253 ? 23.924 -36.754 -16.153 1.00 26.98 253 LYS A N 1
ATOM 2063 C CA . LYS A 1 253 ? 24.755 -37.409 -17.157 1.00 26.98 253 LYS A CA 1
ATOM 2064 C C . LYS A 1 253 ? 24.233 -36.979 -18.525 1.00 26.98 253 LYS A C 1
ATOM 2066 O O . LYS A 1 253 ? 23.130 -37.348 -18.914 1.00 26.98 253 LYS A O 1
ATOM 2071 N N . ARG A 1 254 ? 25.052 -36.233 -19.271 1.00 29.88 254 ARG A N 1
ATOM 2072 C CA . ARG A 1 254 ? 24.910 -36.111 -20.725 1.00 29.88 254 ARG A CA 1
ATOM 2073 C C . ARG A 1 254 ? 25.099 -37.502 -21.328 1.00 29.88 254 ARG A C 1
ATOM 2075 O O . ARG A 1 254 ? 26.233 -37.918 -21.560 1.00 29.88 254 ARG A O 1
ATOM 2082 N N . ASN A 1 255 ? 24.010 -38.220 -21.578 1.00 27.98 255 ASN A N 1
ATOM 2083 C CA . ASN A 1 255 ? 24.055 -39.326 -22.522 1.00 27.98 255 ASN A CA 1
ATOM 2084 C C . ASN A 1 255 ? 24.172 -38.716 -23.919 1.00 27.98 255 ASN A C 1
ATOM 2086 O O . ASN A 1 255 ? 23.209 -38.193 -24.469 1.00 27.98 255 ASN A O 1
ATOM 2090 N N . LYS A 1 256 ? 25.390 -38.744 -24.466 1.00 32.47 256 LYS A N 1
ATOM 2091 C CA . LYS A 1 256 ? 25.590 -38.666 -25.910 1.00 32.47 256 LYS A CA 1
ATOM 2092 C C . LYS A 1 256 ? 25.062 -39.972 -26.492 1.00 32.47 256 LYS A C 1
ATOM 2094 O O . LYS A 1 256 ? 25.678 -41.013 -26.276 1.00 32.47 256 LYS A O 1
ATOM 2099 N N . THR A 1 257 ? 23.966 -39.911 -27.230 1.00 31.19 257 THR A N 1
ATOM 2100 C CA . THR A 1 257 ? 23.607 -40.971 -28.170 1.00 31.19 257 THR A CA 1
ATOM 2101 C C . THR A 1 257 ? 23.878 -40.431 -29.563 1.00 31.19 257 THR A C 1
ATOM 2103 O O . THR A 1 257 ? 23.226 -39.495 -30.011 1.00 31.19 257 THR A O 1
ATOM 2106 N N . SER A 1 258 ? 24.919 -40.973 -30.189 1.00 29.33 258 SER A N 1
ATOM 2107 C CA . SER A 1 258 ? 25.222 -40.779 -31.601 1.00 29.33 258 SER A CA 1
ATOM 2108 C C . SER A 1 258 ? 24.128 -41.390 -32.473 1.00 29.33 258 SER A C 1
ATOM 2110 O O . SER A 1 258 ? 23.725 -42.528 -32.226 1.00 29.33 258 SER A O 1
ATOM 2112 N N . ILE A 1 259 ? 23.751 -40.667 -33.524 1.00 32.19 259 ILE A N 1
ATOM 2113 C CA . ILE A 1 259 ? 23.588 -41.214 -34.875 1.00 32.19 259 ILE A CA 1
ATOM 2114 C C . ILE A 1 259 ? 24.438 -40.331 -35.784 1.00 32.19 259 ILE A C 1
ATOM 2116 O O . ILE A 1 259 ? 24.375 -39.094 -35.600 1.00 32.19 259 ILE A O 1
#

Foldseek 3Di:
DDDFQKEAEFEAQATPDDLVVCVVQDDPDGRRRDFFDLLDDKAKDFQLDADFDAPPRMHGHLQQQLLPDFAPQQLDSNLSRRLSRLLSSLLCSQLRGIYIYHYHDYYDDDDDDPSVVVCVSCVVVVVCPVVSSVCSVPDDDPDFFSLVVSLVVLVVCCVVPSGHPVRSVVSNVSSVVCVVVVRDHRTGDPDPDDDQPPVDDCSSPDPSPPDPPPPDPPVVVVVVVVVSCVVVVVVCVVVPDPCPPDDDPPPPDPPDDDD

Solvent-accessible surface area (backbone atoms only — not comparable to full-atom values): 15772 Å² total; per-residue (Å²): 133,84,80,51,37,33,36,34,40,38,36,22,32,63,53,95,64,57,50,65,60,49,64,77,60,50,53,99,83,52,72,41,87,49,71,66,60,65,82,48,68,68,47,68,49,52,70,93,58,85,74,68,52,59,80,66,64,44,50,70,36,80,81,43,56,91,50,66,65,69,51,78,67,41,92,35,73,69,51,13,25,41,53,31,30,55,58,32,49,56,56,32,43,43,48,76,41,37,44,28,42,37,38,45,81,47,72,55,83,79,74,96,73,64,58,65,61,54,34,64,66,36,48,74,57,66,72,41,51,65,59,51,50,55,48,54,71,72,57,81,68,93,64,68,49,46,67,59,42,51,38,52,51,34,46,50,37,26,75,70,64,78,40,43,64,68,42,28,53,48,49,41,52,50,52,52,51,36,54,74,74,65,55,77,78,59,66,47,54,87,76,90,68,78,70,85,54,76,88,42,89,54,69,85,56,70,81,68,83,76,78,76,73,86,76,63,93,52,64,64,64,52,50,49,52,55,55,64,50,46,55,52,54,54,48,45,64,71,69,67,65,79,80,84,70,72,95,75,81,78,72,81,72,81,78,83,78,86,129

Nearest PDB structures (foldseek):
  7xpu-assembly1_A  TM=7.615E-01  e=4.234E-08  Marinactinospora thermotolerans
  8hl8-assembly1_A  TM=7.555E-01  e=3.543E-08  Marinactinospora thermotolerans
  7xpt-assembly1_A  TM=7.527E-01  e=6.810E-08  Marinactinospora thermotolerans
  8cid-assembly1_B  TM=7.696E-01  e=8.368E-06  Oryza sativa

Radius of gyration: 21.95 Å; Cα contacts (8 Å, |Δi|>4): 285; chains: 1; bounding box: 53×58×55 Å

Secondary structure (DSSP, 8-state):
-PPPSEEEEEEESS-S--HHHHHHH--TTS-------TTPPPEEPPTT------STTEEE-GGGGGG-PPPSSSSSHHHHHHHHHHHHHHHHHHTT--EEEEEEEEE-------HHHHHHTTHHHHTTHHHHHHHHHH-----SBHHHHHHHHHHHHHHTTSS-HHHHHHHHHHHHHHHHTT--PPBPP--------TTSTTSS----------SS--HHHHHHHHHHHHHHHHHHHHTT-------------------

Sequence (259 aa):
MRTAVVQHGLIHNDPDVDPIFRLLHAEKKTSTDEEFNVMAPTVVLGKGTYSPWNSQNTLFSRRAFFTLYLPITAPSSWVADLIRSYFAQKLLHMIDENVAFYPPNVRRTTKSHDLLAEFEGQRDAFLKYEEIIKFLDSWECTHKEISTCTVLLAVEFSKKGFWGSADAEMIRKWIDHLHSIGYQFPRKSNHIKYIPREDIRGANCRRANVEFEADGFDEQKSADKLRMFANIDDWCTKSGENYTGQNNTEKIKRNKTSI

Organism: Necator americanus (NCBI:txid51031)